Protein AF-A0A7Y3H672-F1 (afdb_monomer_lite)

Radius of gyration: 23.69 Å; chains: 1; bounding box: 51×46×65 Å

Sequence (375 aa):
MQKQNIEIPTSNIIEQVKEKVYAFHTADTSMNANAIVDLLWPEYTMLVDGNYVNYENIKSAAYTFMASLKTFHSEWKDLRIFPPGQNHAISSYTFIDSLVAKDGTITKSRGPNTFVWERRGEEWKVIYGDADHYSINEVEAFESRSISDEKKVILKQDGQDEFVYWEMKDEKTLWGFYLGNIKGLKNYRDSIKLKLGDELFKSSVEKESIQTLDKSLLDNEKNGDRINALLVHTGSIGNIRQINFLESQLLNYQANKVSMFSSPSEFHGFIAKNDTLEKVRVYFCSSGSEWPPKPTIIIRELEKEINNGWKLIGHLHNHYCKEESNFIGILAPSLADAQYFKMLKDKFNVTHALITNGFHTVEIENKYFAKFESH

Structure (mmCIF, N/CA/C/O backbone):
data_AF-A0A7Y3H672-F1
#
_entry.id   AF-A0A7Y3H672-F1
#
loop_
_atom_site.group_PDB
_atom_site.id
_atom_site.type_symbol
_atom_site.label_atom_id
_atom_site.label_alt_id
_atom_site.label_comp_id
_atom_site.label_asym_id
_atom_site.label_entity_id
_atom_site.label_seq_id
_atom_site.pdbx_PDB_ins_code
_atom_site.Cartn_x
_atom_site.Cartn_y
_atom_site.Cartn_z
_atom_site.occupancy
_atom_site.B_iso_or_equiv
_atom_site.auth_seq_id
_atom_site.auth_comp_id
_atom_site.auth_asym_id
_atom_site.auth_atom_id
_atom_site.pdbx_PDB_model_num
ATOM 1 N N . MET A 1 1 ? 24.282 -28.660 -36.125 1.00 55.84 1 MET A N 1
ATOM 2 C CA . MET A 1 1 ? 24.973 -27.417 -35.719 1.00 55.84 1 MET A CA 1
ATOM 3 C C . MET A 1 1 ? 24.214 -26.822 -34.544 1.00 55.84 1 MET A C 1
ATOM 5 O O . MET A 1 1 ? 23.075 -26.418 -34.730 1.00 55.84 1 MET A O 1
ATOM 9 N N . GLN A 1 2 ? 24.786 -26.841 -33.339 1.00 55.19 2 GLN A N 1
ATOM 10 C CA . GLN A 1 2 ? 24.238 -26.095 -32.202 1.00 55.19 2 GLN A CA 1
ATOM 11 C C . GLN A 1 2 ? 24.458 -24.603 -32.484 1.00 55.19 2 GLN A C 1
ATOM 13 O O . GLN A 1 2 ? 25.602 -24.182 -32.647 1.00 55.19 2 GLN A O 1
ATOM 18 N N . LYS A 1 3 ? 23.383 -23.814 -32.609 1.00 64.44 3 LYS A N 1
ATOM 19 C CA . LYS A 1 3 ? 23.504 -22.351 -32.610 1.00 64.44 3 LYS A CA 1
ATOM 20 C C . LYS A 1 3 ? 24.013 -21.958 -31.224 1.00 64.44 3 LYS A C 1
ATOM 22 O O . LYS A 1 3 ? 23.341 -22.237 -30.237 1.00 64.44 3 LYS A O 1
ATOM 27 N N . GLN A 1 4 ? 25.209 -21.378 -31.144 1.00 65.62 4 GLN A N 1
ATOM 28 C CA . GLN A 1 4 ? 25.665 -20.748 -29.909 1.00 65.62 4 GLN A CA 1
ATOM 29 C C . GLN A 1 4 ? 24.678 -19.627 -29.574 1.00 65.62 4 GLN A C 1
ATOM 31 O O . GLN A 1 4 ? 24.476 -18.720 -30.380 1.00 65.62 4 GLN A O 1
ATOM 36 N N . ASN A 1 5 ? 24.033 -19.722 -28.412 1.00 75.88 5 ASN A N 1
ATOM 37 C CA . ASN A 1 5 ? 23.231 -18.631 -27.877 1.00 75.88 5 ASN A CA 1
ATOM 38 C C . ASN A 1 5 ? 24.198 -17.520 -27.467 1.00 75.88 5 ASN A C 1
ATOM 40 O O . ASN A 1 5 ? 24.875 -17.633 -26.449 1.00 75.88 5 ASN A O 1
ATOM 44 N N . ILE A 1 6 ? 24.303 -16.483 -28.296 1.00 82.94 6 ILE A N 1
ATOM 45 C CA . ILE A 1 6 ? 25.044 -15.272 -27.952 1.00 82.94 6 ILE A CA 1
ATOM 46 C C . ILE A 1 6 ? 24.228 -14.556 -26.877 1.00 82.94 6 ILE A C 1
ATOM 48 O O . ILE A 1 6 ? 23.108 -14.113 -27.132 1.00 82.94 6 ILE A O 1
ATOM 52 N N . GLU A 1 7 ? 24.771 -14.498 -25.666 1.00 87.50 7 GLU A N 1
ATOM 53 C CA . GLU A 1 7 ? 24.170 -13.763 -24.561 1.00 87.50 7 GLU A CA 1
ATOM 54 C C . GLU A 1 7 ? 24.232 -12.261 -24.857 1.00 87.50 7 GLU A C 1
ATOM 56 O O . GLU A 1 7 ? 25.283 -11.730 -25.224 1.00 87.50 7 GLU A O 1
ATOM 61 N N . ILE A 1 8 ? 23.097 -11.573 -24.745 1.00 89.00 8 ILE A N 1
ATOM 62 C CA . ILE A 1 8 ? 23.022 -10.142 -25.021 1.00 89.00 8 ILE A CA 1
ATOM 63 C C . ILE A 1 8 ? 23.275 -9.401 -23.707 1.00 89.00 8 ILE A C 1
ATOM 65 O O . ILE A 1 8 ? 22.637 -9.713 -22.698 1.00 89.00 8 ILE A O 1
ATOM 69 N N . PRO A 1 9 ? 24.194 -8.419 -23.690 1.00 93.00 9 PRO A N 1
ATOM 70 C CA . PRO A 1 9 ? 24.441 -7.617 -22.502 1.00 93.00 9 PRO A CA 1
ATOM 71 C C . PRO A 1 9 ? 23.158 -6.970 -21.974 1.00 93.00 9 PRO A C 1
ATOM 73 O O . PRO A 1 9 ? 22.385 -6.398 -22.744 1.00 93.00 9 PRO A O 1
ATOM 76 N N . THR A 1 10 ? 22.960 -6.994 -20.654 1.00 92.88 10 THR A N 1
ATOM 77 C CA . THR A 1 10 ? 21.793 -6.400 -19.975 1.00 92.88 10 THR A CA 1
ATOM 78 C C . THR A 1 10 ? 21.558 -4.941 -20.377 1.00 92.88 10 THR A C 1
ATOM 80 O O . THR A 1 10 ? 20.418 -4.533 -20.583 1.00 92.88 10 THR A O 1
ATOM 83 N N . SER A 1 11 ? 22.629 -4.164 -20.568 1.00 93.25 11 SER A N 1
ATOM 84 C CA . SER A 1 11 ? 22.560 -2.778 -21.049 1.00 93.25 11 SER A CA 1
ATOM 85 C C . SER A 1 11 ? 21.916 -2.654 -22.432 1.00 93.25 11 SER A C 1
ATOM 87 O O . SER A 1 11 ? 21.145 -1.731 -22.666 1.00 93.25 11 SER A O 1
ATOM 89 N N . ASN A 1 12 ? 22.179 -3.601 -23.335 1.00 96.31 12 ASN A N 1
ATOM 90 C CA . ASN A 1 12 ? 21.604 -3.588 -24.680 1.00 96.31 12 ASN A CA 1
ATOM 91 C C . ASN A 1 12 ? 20.107 -3.907 -24.639 1.00 96.31 12 ASN A C 1
ATOM 93 O O . ASN A 1 12 ? 19.345 -3.328 -25.407 1.00 96.31 12 ASN A O 1
ATOM 97 N N . ILE A 1 13 ? 19.674 -4.794 -23.734 1.00 97.00 13 ILE A N 1
ATOM 98 C CA . ILE A 1 13 ? 18.246 -5.076 -23.525 1.00 97.00 13 ILE A CA 1
ATOM 99 C C . ILE A 1 13 ? 17.530 -3.821 -23.015 1.00 97.00 13 ILE A C 1
ATOM 101 O O . ILE A 1 13 ? 16.472 -3.475 -23.533 1.00 97.00 13 ILE A O 1
ATOM 105 N N . ILE A 1 14 ? 18.121 -3.121 -22.038 1.00 96.94 14 ILE A N 1
ATOM 106 C CA . ILE A 1 14 ? 17.556 -1.882 -21.484 1.00 96.94 14 ILE A CA 1
ATOM 107 C C . ILE A 1 14 ? 17.347 -0.839 -22.584 1.00 96.94 14 ILE A C 1
ATOM 109 O O . ILE A 1 14 ? 16.247 -0.303 -22.688 1.00 96.94 14 ILE A O 1
ATOM 113 N N . GLU A 1 15 ? 18.354 -0.582 -23.421 1.00 97.88 15 GLU A N 1
ATOM 114 C CA . GLU A 1 15 ? 18.230 0.410 -24.497 1.00 97.88 15 GLU A CA 1
ATOM 115 C C . GLU A 1 15 ? 17.204 -0.011 -25.562 1.00 97.88 15 GLU A C 1
ATOM 117 O O . GLU A 1 15 ? 16.344 0.791 -25.919 1.00 97.88 15 GLU A O 1
ATOM 122 N N . GLN A 1 16 ? 17.190 -1.281 -25.991 1.00 97.62 16 GLN A N 1
ATOM 123 C CA . GLN A 1 16 ? 16.185 -1.778 -26.946 1.00 97.62 16 GLN A CA 1
ATOM 124 C C . GLN A 1 16 ? 14.752 -1.626 -26.418 1.00 97.62 16 GLN A C 1
ATOM 126 O O . GLN A 1 16 ? 13.852 -1.212 -27.147 1.00 97.62 16 GLN A O 1
ATOM 131 N N . VAL A 1 17 ? 14.520 -1.954 -25.146 1.00 98.06 17 VAL A N 1
ATOM 132 C CA . VAL A 1 17 ? 13.193 -1.839 -24.525 1.00 98.06 17 VAL A CA 1
ATOM 133 C C . VAL A 1 17 ? 12.821 -0.374 -24.326 1.00 98.06 17 VAL A C 1
ATOM 135 O O . VAL A 1 17 ? 11.680 0.003 -24.575 1.00 98.06 17 VAL A O 1
ATOM 138 N N . LYS A 1 18 ? 13.778 0.480 -23.953 1.00 98.19 18 LYS A N 1
ATOM 139 C CA . LYS A 1 18 ? 13.577 1.926 -23.814 1.00 98.19 18 LYS A CA 1
ATOM 140 C C . LYS A 1 18 ? 13.119 2.567 -25.120 1.00 98.19 18 LYS A C 1
ATOM 142 O O . LYS A 1 18 ? 12.191 3.372 -25.105 1.00 98.19 18 LYS A O 1
ATOM 147 N N . GLU A 1 19 ? 13.705 2.174 -26.249 1.00 98.25 19 GLU A N 1
ATOM 148 C CA . GLU A 1 19 ? 13.242 2.601 -27.573 1.00 98.25 19 GLU A CA 1
ATOM 149 C C . GLU A 1 19 ? 11.778 2.209 -27.820 1.00 98.25 19 GLU A C 1
ATOM 151 O O . GLU A 1 19 ? 11.000 3.026 -28.312 1.00 98.25 19 GLU A O 1
ATOM 156 N N . LYS A 1 20 ? 11.367 0.991 -27.437 1.00 98.50 20 LYS A N 1
ATOM 157 C CA . LYS A 1 20 ? 9.968 0.552 -27.580 1.00 98.50 20 LYS A CA 1
ATOM 158 C C . LYS A 1 20 ? 9.009 1.275 -26.642 1.00 98.50 20 LYS A C 1
ATOM 160 O O . LYS A 1 20 ? 7.911 1.616 -27.070 1.00 98.50 20 LYS A O 1
ATOM 165 N N . VAL A 1 21 ? 9.424 1.562 -25.410 1.00 98.25 21 VAL A N 1
ATOM 166 C CA . VAL A 1 21 ? 8.660 2.388 -24.461 1.00 98.25 21 VAL A CA 1
ATOM 167 C C . VAL A 1 21 ? 8.393 3.770 -25.070 1.00 98.25 21 VAL A C 1
ATOM 169 O O . VAL A 1 21 ? 7.248 4.213 -25.099 1.00 98.25 21 VAL A O 1
ATOM 172 N N . TYR A 1 22 ? 9.406 4.430 -25.641 1.00 98.25 22 TYR A N 1
ATOM 173 C CA . TYR A 1 22 ? 9.209 5.728 -26.301 1.00 98.25 22 TYR A CA 1
ATOM 174 C C . TYR A 1 22 ? 8.413 5.640 -27.605 1.00 98.25 22 TYR A C 1
ATOM 176 O O . TYR A 1 22 ? 7.656 6.561 -27.915 1.00 98.25 22 TYR A O 1
ATOM 184 N N . ALA A 1 23 ? 8.539 4.546 -28.360 1.00 98.31 23 ALA A N 1
ATOM 185 C CA . ALA A 1 23 ? 7.689 4.302 -29.522 1.00 98.31 23 ALA A CA 1
ATOM 186 C C . ALA A 1 23 ? 6.213 4.180 -29.110 1.00 98.31 23 ALA A C 1
ATOM 188 O O . ALA A 1 23 ? 5.355 4.770 -29.765 1.00 98.31 23 ALA A O 1
ATOM 189 N N . PHE A 1 24 ? 5.931 3.493 -27.998 1.00 98.12 24 PHE A N 1
ATOM 190 C CA . PHE A 1 24 ? 4.590 3.413 -27.422 1.00 98.12 24 PHE A CA 1
ATOM 191 C C . PHE A 1 24 ? 4.088 4.798 -27.010 1.00 98.12 24 PHE A C 1
ATOM 193 O O . PHE A 1 24 ? 3.026 5.207 -27.461 1.00 98.12 24 PHE A O 1
ATOM 200 N N . HIS A 1 25 ? 4.871 5.560 -26.236 1.00 97.62 25 HIS A N 1
ATOM 201 C CA . HIS A 1 25 ? 4.518 6.930 -25.824 1.00 97.62 25 HIS A CA 1
ATOM 202 C C . HIS A 1 25 ? 4.225 7.849 -27.015 1.00 97.62 25 HIS A C 1
ATOM 204 O O . HIS A 1 25 ? 3.264 8.618 -27.010 1.00 97.62 25 HIS A O 1
ATOM 210 N N . THR A 1 26 ? 5.036 7.745 -28.069 1.00 97.94 26 THR A N 1
ATOM 211 C CA . THR A 1 26 ? 4.851 8.511 -29.307 1.00 97.94 26 THR A CA 1
ATOM 212 C C . THR A 1 26 ? 3.565 8.097 -30.018 1.00 97.94 26 THR A C 1
ATOM 214 O O . THR A 1 26 ? 2.811 8.956 -30.472 1.00 97.94 26 THR A O 1
ATOM 217 N N . ALA A 1 27 ? 3.289 6.794 -30.121 1.00 97.81 27 ALA A N 1
ATOM 218 C CA . ALA A 1 27 ? 2.049 6.288 -30.705 1.00 97.81 27 ALA A CA 1
ATOM 219 C C . ALA A 1 27 ? 0.822 6.775 -29.921 1.00 97.81 27 ALA A C 1
ATOM 221 O O . ALA A 1 27 ? -0.157 7.214 -30.519 1.00 97.81 27 ALA A O 1
ATOM 222 N N . ASP A 1 28 ? 0.920 6.773 -28.596 1.00 95.50 28 ASP A N 1
ATOM 223 C CA . ASP A 1 28 ? -0.127 7.191 -27.673 1.00 95.50 28 ASP A CA 1
ATOM 224 C C . ASP A 1 28 ? -0.445 8.687 -27.795 1.00 95.50 28 ASP A C 1
ATOM 226 O O . ASP A 1 28 ? -1.555 9.076 -28.162 1.00 95.50 28 ASP A O 1
ATOM 230 N N . THR A 1 29 ? 0.567 9.542 -27.647 1.00 95.81 29 THR A N 1
ATOM 231 C CA . THR A 1 29 ? 0.418 11.007 -27.744 1.00 95.81 29 THR A CA 1
ATOM 232 C C . THR A 1 29 ? 0.103 11.510 -29.157 1.00 95.81 29 THR A C 1
ATOM 234 O O . THR A 1 29 ? -0.482 12.581 -29.318 1.00 95.81 29 THR A O 1
ATOM 237 N N . SER A 1 30 ? 0.424 10.735 -30.200 1.00 97.25 30 SER A N 1
ATOM 238 C CA . SER A 1 30 ? -0.014 11.011 -31.579 1.00 97.25 30 SER A CA 1
ATOM 239 C C . SER A 1 30 ? -1.389 10.423 -31.923 1.00 97.25 30 SER A C 1
ATOM 241 O O . SER A 1 30 ? -1.845 10.573 -33.058 1.00 97.25 30 SER A O 1
ATOM 243 N N . MET A 1 31 ? -2.063 9.784 -30.958 1.00 97.25 31 MET A N 1
ATOM 244 C CA . MET A 1 31 ? -3.361 9.118 -31.118 1.00 97.25 31 MET A CA 1
ATOM 245 C C . MET A 1 31 ? -3.361 8.060 -32.241 1.00 97.25 31 MET A C 1
ATOM 247 O O . MET A 1 31 ? -4.354 7.864 -32.948 1.00 97.25 31 MET A O 1
ATOM 251 N N . ASN A 1 32 ? -2.235 7.366 -32.428 1.00 98.12 32 ASN A N 1
ATOM 252 C CA . ASN A 1 32 ? -2.040 6.353 -33.461 1.00 98.12 32 ASN A CA 1
ATOM 253 C C . ASN A 1 32 ? -2.338 4.944 -32.924 1.00 98.12 32 ASN A C 1
ATOM 255 O O . ASN A 1 32 ? -1.442 4.201 -32.519 1.00 98.12 32 ASN A O 1
ATOM 259 N N . ALA A 1 33 ? -3.616 4.558 -32.975 1.00 98.00 33 ALA A N 1
ATOM 260 C CA . ALA A 1 33 ? -4.080 3.252 -32.500 1.00 98.00 33 ALA A CA 1
ATOM 261 C C . ALA A 1 33 ? -3.393 2.059 -33.196 1.00 98.00 33 ALA A C 1
ATOM 263 O O . ALA A 1 33 ? -3.121 1.059 -32.537 1.00 98.00 33 ALA A O 1
ATOM 264 N N . ASN A 1 34 ? -3.066 2.161 -34.494 1.00 98.44 34 ASN A N 1
ATOM 265 C CA . ASN A 1 34 ? -2.345 1.096 -35.205 1.00 98.44 34 ASN A CA 1
ATOM 266 C C . ASN A 1 34 ? -0.968 0.860 -34.572 1.00 98.44 34 ASN A C 1
ATOM 268 O O . ASN A 1 34 ? -0.635 -0.267 -34.227 1.00 98.44 34 ASN A O 1
ATOM 272 N N . ALA A 1 35 ? -0.202 1.935 -34.358 1.00 98.31 35 ALA A N 1
ATOM 273 C CA . ALA A 1 35 ? 1.143 1.841 -33.800 1.00 98.31 35 ALA A CA 1
ATOM 274 C C . ALA A 1 35 ? 1.150 1.326 -32.350 1.00 98.31 35 ALA A C 1
ATOM 276 O O . ALA A 1 35 ? 2.075 0.612 -31.973 1.00 98.31 35 ALA A O 1
ATOM 277 N N . ILE A 1 36 ? 0.112 1.626 -31.556 1.00 98.19 36 ILE A N 1
ATOM 278 C CA . ILE A 1 36 ? -0.075 0.995 -30.240 1.00 98.19 36 ILE A CA 1
ATOM 279 C C . ILE A 1 36 ? -0.268 -0.511 -30.407 1.00 98.19 36 ILE A C 1
ATOM 281 O O . ILE A 1 36 ? 0.465 -1.293 -29.811 1.00 98.19 36 ILE A O 1
ATOM 285 N N . VAL A 1 37 ? -1.233 -0.926 -31.231 1.00 98.25 37 VAL A N 1
ATOM 286 C CA . VAL A 1 37 ? -1.582 -2.343 -31.417 1.00 98.25 37 VAL A CA 1
ATOM 287 C C . VAL A 1 37 ? -0.409 -3.148 -31.988 1.00 98.25 37 VAL A C 1
ATOM 289 O O . VAL A 1 37 ? -0.218 -4.298 -31.595 1.00 98.25 37 VAL A O 1
ATOM 292 N N . ASP A 1 38 ? 0.412 -2.548 -32.851 1.00 98.44 38 ASP A N 1
ATOM 293 C CA . ASP A 1 38 ? 1.605 -3.177 -33.431 1.00 98.44 38 ASP A CA 1
ATOM 294 C C . ASP A 1 38 ? 2.686 -3.501 -32.386 1.00 98.44 38 ASP A C 1
ATOM 296 O O . ASP A 1 38 ? 3.477 -4.431 -32.587 1.00 98.44 38 ASP A O 1
ATOM 300 N N . LEU A 1 39 ? 2.698 -2.772 -31.265 1.00 98.56 39 LEU A N 1
ATOM 301 C CA . LEU A 1 39 ? 3.594 -2.982 -30.124 1.00 98.56 39 LEU A CA 1
ATOM 302 C C . LEU A 1 39 ? 3.068 -4.017 -29.120 1.00 98.56 39 LEU A C 1
ATOM 304 O O . LEU A 1 39 ? 3.739 -4.270 -28.120 1.00 98.56 39 LEU A O 1
ATOM 308 N N . LEU A 1 40 ? 1.911 -4.633 -29.372 1.00 98.56 40 LEU A N 1
ATOM 309 C CA . LEU A 1 40 ? 1.306 -5.648 -28.510 1.00 98.56 40 LEU A CA 1
ATOM 310 C C . LEU A 1 40 ? 1.396 -7.033 -29.160 1.00 98.56 40 LEU A C 1
ATOM 312 O O . LEU A 1 40 ? 1.187 -7.195 -30.366 1.00 98.56 40 LEU A O 1
ATOM 316 N N . TRP A 1 41 ? 1.676 -8.058 -28.359 1.00 98.62 41 TRP A N 1
ATOM 317 C CA . TRP A 1 41 ? 1.487 -9.441 -28.794 1.00 98.62 41 TRP A CA 1
ATOM 318 C C . TRP A 1 41 ? -0.012 -9.799 -28.838 1.00 98.62 41 TRP A C 1
ATOM 320 O O . TRP A 1 41 ? -0.775 -9.275 -28.029 1.00 98.62 41 TRP A O 1
ATOM 330 N N . PRO A 1 42 ? -0.467 -10.714 -29.718 1.00 98.38 42 PRO A N 1
ATOM 331 C CA . PRO A 1 42 ? -1.864 -11.169 -29.733 1.00 98.38 42 PRO A CA 1
ATOM 332 C C . PRO A 1 42 ? -2.330 -11.821 -28.422 1.00 98.38 42 PRO A C 1
ATOM 334 O O . PRO A 1 42 ? -3.526 -11.875 -28.151 1.00 98.38 42 PRO A O 1
ATOM 337 N N . GLU A 1 43 ? -1.399 -12.316 -27.601 1.00 98.31 43 GLU A N 1
ATOM 338 C CA . GLU A 1 43 ? -1.688 -12.861 -26.271 1.00 98.31 43 GLU A CA 1
ATOM 339 C C . GLU A 1 43 ? -1.685 -11.793 -25.162 1.00 98.31 43 GLU A C 1
ATOM 341 O O . GLU A 1 43 ? -1.811 -12.131 -23.985 1.00 98.31 43 GLU A O 1
ATOM 346 N N . TYR A 1 44 ? -1.534 -10.511 -25.515 1.00 98.44 44 TYR A N 1
ATOM 347 C CA . TYR A 1 44 ? -1.479 -9.414 -24.558 1.00 98.44 44 TYR A CA 1
ATOM 348 C C . TYR A 1 44 ? -2.720 -9.368 -23.660 1.00 98.44 44 TYR A C 1
ATOM 350 O O . TYR A 1 44 ? -3.864 -9.506 -24.106 1.00 98.44 44 TYR A O 1
ATOM 358 N N . THR A 1 45 ? -2.475 -9.124 -22.377 1.00 97.25 45 THR A N 1
ATOM 359 C CA . THR A 1 45 ? -3.509 -8.857 -21.377 1.00 97.25 45 THR A CA 1
ATOM 360 C C . THR A 1 45 ? -3.120 -7.647 -20.545 1.00 97.25 45 THR A C 1
ATOM 362 O O . THR A 1 45 ? -1.940 -7.332 -20.404 1.00 97.25 45 THR A O 1
ATOM 365 N N . MET A 1 46 ? -4.114 -6.957 -20.000 1.00 97.69 46 MET A N 1
ATOM 366 C CA . MET A 1 46 ? -3.893 -5.800 -19.147 1.00 97.69 46 MET A CA 1
ATOM 367 C C . MET A 1 46 ? -4.780 -5.864 -17.913 1.00 97.69 46 MET A C 1
ATOM 369 O O . MET A 1 46 ? -5.960 -6.194 -18.025 1.00 97.69 46 MET A O 1
ATOM 373 N N . LEU A 1 47 ? -4.218 -5.521 -16.760 1.00 93.88 47 LEU A N 1
ATOM 374 C CA . LEU A 1 47 ? -4.973 -5.128 -15.582 1.00 93.88 47 LEU A CA 1
ATOM 375 C C . LEU A 1 47 ? -5.129 -3.604 -15.622 1.00 93.88 47 LEU A C 1
ATOM 377 O O . LEU A 1 47 ? -4.139 -2.882 -15.597 1.00 93.88 47 LEU A O 1
ATOM 381 N N . VAL A 1 48 ? -6.356 -3.112 -15.764 1.00 92.62 48 VAL A N 1
ATOM 382 C CA . VAL A 1 48 ? -6.640 -1.673 -15.756 1.00 92.62 48 VAL A CA 1
ATOM 383 C C . VAL A 1 48 ? -7.671 -1.353 -14.689 1.00 92.62 48 VAL A C 1
ATOM 385 O O . VAL A 1 48 ? -8.782 -1.890 -14.706 1.00 92.62 48 VAL A O 1
ATOM 388 N N . ASP A 1 49 ? -7.286 -0.522 -13.724 1.00 87.50 49 ASP A N 1
ATOM 389 C CA . ASP A 1 49 ? -8.115 -0.148 -12.573 1.00 87.50 49 ASP A CA 1
ATOM 390 C C . ASP A 1 49 ? -8.708 -1.380 -11.852 1.00 87.50 49 ASP A C 1
ATOM 392 O O . ASP A 1 49 ? -9.886 -1.417 -11.476 1.00 87.50 49 ASP A O 1
ATOM 396 N N . GLY A 1 50 ? -7.905 -2.445 -11.738 1.00 82.06 50 GLY A N 1
ATOM 397 C CA . GLY A 1 50 ? -8.300 -3.734 -11.158 1.00 82.06 50 GLY A CA 1
ATOM 398 C C . GLY A 1 50 ? -9.129 -4.661 -12.063 1.00 82.06 50 GLY A C 1
ATOM 399 O O . GLY A 1 50 ? -9.566 -5.716 -11.601 1.00 82.06 50 GLY A O 1
ATOM 400 N N . ASN A 1 51 ? -9.347 -4.320 -13.337 1.00 86.81 51 ASN A N 1
ATOM 401 C CA . ASN A 1 51 ? -10.119 -5.130 -14.286 1.00 86.81 51 ASN A CA 1
ATOM 402 C C . ASN A 1 51 ? -9.223 -5.751 -15.361 1.00 86.81 51 ASN A C 1
ATOM 404 O O . ASN A 1 51 ? -8.454 -5.054 -16.018 1.00 86.81 51 ASN A O 1
ATOM 408 N N . TYR A 1 52 ? -9.360 -7.059 -15.584 1.00 93.38 52 TYR A N 1
ATOM 409 C CA . TYR A 1 52 ? -8.638 -7.747 -16.653 1.00 93.38 52 TYR A CA 1
ATOM 410 C C . TYR A 1 52 ? -9.274 -7.493 -18.020 1.00 93.38 52 TYR A C 1
ATOM 412 O O . TYR A 1 52 ? -10.474 -7.697 -18.215 1.00 93.38 52 TYR A O 1
ATOM 420 N N . VAL A 1 53 ? -8.441 -7.127 -18.990 1.00 94.12 53 VAL A N 1
ATOM 421 C CA . VAL A 1 53 ? -8.825 -6.881 -20.379 1.00 94.12 53 VAL A CA 1
ATOM 422 C C . VAL A 1 53 ? -7.870 -7.643 -21.302 1.00 94.12 53 VAL A C 1
ATOM 424 O O . VAL A 1 53 ? -6.665 -7.686 -21.071 1.00 94.12 53 VAL A O 1
ATOM 427 N N . ASN A 1 54 ? -8.406 -8.291 -22.336 1.00 97.31 54 ASN A N 1
ATOM 428 C CA . ASN A 1 54 ? -7.621 -9.061 -23.306 1.00 97.31 54 ASN A CA 1
ATOM 429 C C . ASN A 1 54 ? -7.256 -8.229 -24.550 1.00 97.31 54 ASN A C 1
ATOM 431 O O . ASN A 1 54 ? -7.795 -7.143 -24.766 1.00 97.31 54 ASN A O 1
ATOM 435 N N . TYR A 1 55 ? -6.372 -8.772 -25.390 1.00 98.06 55 TYR A N 1
ATOM 436 C CA . TYR A 1 55 ? -5.886 -8.133 -26.614 1.00 98.06 55 TYR A CA 1
ATOM 437 C C . TYR A 1 55 ? -6.996 -7.613 -27.538 1.00 98.06 55 TYR A C 1
ATOM 439 O O . TYR A 1 55 ? -6.935 -6.460 -27.952 1.00 98.06 55 TYR A O 1
ATOM 447 N N . GLU A 1 56 ? -8.023 -8.410 -27.850 1.00 97.81 56 GLU A N 1
ATOM 448 C CA . GLU A 1 56 ? -9.081 -7.988 -28.786 1.00 97.81 56 GLU A CA 1
ATOM 449 C C . GLU A 1 56 ? -9.896 -6.809 -28.239 1.00 97.81 56 GLU A C 1
ATOM 451 O O . GLU A 1 56 ? -10.185 -5.853 -28.966 1.00 97.81 56 GLU A O 1
ATOM 456 N N . ASN A 1 57 ? -10.198 -6.829 -26.938 1.00 96.56 57 ASN A N 1
ATOM 457 C CA . ASN A 1 57 ? -10.863 -5.716 -26.272 1.00 96.56 57 ASN A CA 1
ATOM 458 C C . ASN A 1 57 ? -9.982 -4.461 -26.286 1.00 96.56 57 ASN A C 1
ATOM 460 O O . ASN A 1 57 ? -10.480 -3.385 -26.606 1.00 96.56 57 ASN A O 1
ATOM 464 N N . ILE A 1 58 ? -8.682 -4.589 -25.999 1.00 96.56 58 ILE A N 1
ATOM 465 C CA . ILE A 1 58 ? -7.742 -3.456 -25.992 1.00 96.56 58 ILE A CA 1
ATOM 466 C C . ILE A 1 58 ? -7.561 -2.890 -27.393 1.00 96.56 58 ILE A C 1
ATOM 468 O O . ILE A 1 58 ? -7.619 -1.680 -27.575 1.00 96.56 58 ILE A O 1
ATOM 472 N N . LYS A 1 59 ? -7.413 -3.750 -28.400 1.00 97.62 59 LYS A N 1
ATOM 473 C CA . LYS A 1 59 ? -7.328 -3.359 -29.804 1.00 97.62 59 LYS A CA 1
ATOM 474 C C . LYS A 1 59 ? -8.556 -2.551 -30.210 1.00 97.62 59 LYS A C 1
ATOM 476 O O . LYS A 1 59 ? -8.411 -1.423 -30.671 1.00 97.62 59 LYS A O 1
ATOM 481 N N . SER A 1 60 ? -9.760 -3.084 -29.996 1.00 97.25 60 SER A N 1
ATOM 482 C CA . SER A 1 60 ? -11.010 -2.381 -30.320 1.00 97.25 60 SER A CA 1
ATOM 483 C C . SER A 1 60 ? -11.170 -1.075 -29.530 1.00 97.25 60 SER A C 1
ATOM 485 O O . SER A 1 60 ? -11.588 -0.051 -30.086 1.00 97.25 60 SER A O 1
ATOM 487 N N . ALA A 1 61 ? -10.829 -1.095 -28.238 1.00 95.12 61 ALA A N 1
ATOM 488 C CA . ALA A 1 61 ? -10.888 0.072 -27.369 1.00 95.12 61 ALA A CA 1
ATOM 489 C C . ALA A 1 61 ? -9.907 1.157 -27.820 1.00 95.12 61 ALA A C 1
ATOM 491 O O . ALA A 1 61 ? -10.316 2.306 -27.897 1.00 95.12 61 ALA A O 1
ATOM 492 N N . ALA A 1 62 ? -8.676 0.814 -28.208 1.00 96.69 62 ALA A N 1
ATOM 493 C CA . ALA A 1 62 ? -7.677 1.768 -28.683 1.00 96.69 62 ALA A CA 1
ATOM 494 C C . ALA A 1 62 ? -8.171 2.540 -29.915 1.00 96.69 62 ALA A C 1
ATOM 496 O O . ALA A 1 62 ? -8.096 3.767 -29.935 1.00 96.69 62 ALA A O 1
ATOM 497 N N . TYR A 1 63 ? -8.755 1.863 -30.913 1.00 97.81 63 TYR A N 1
ATOM 498 C CA . TYR A 1 63 ? -9.333 2.558 -32.074 1.00 97.81 63 TYR A CA 1
ATOM 499 C C . TYR A 1 63 ? -10.482 3.481 -31.679 1.00 97.81 63 TYR A C 1
ATOM 501 O O . TYR A 1 63 ? -10.531 4.630 -32.116 1.00 97.81 63 TYR A O 1
ATOM 509 N N . THR A 1 64 ? -11.404 2.985 -30.853 1.00 96.88 64 THR A N 1
ATOM 510 C CA . THR A 1 64 ? -12.590 3.748 -30.440 1.00 96.88 64 THR A CA 1
ATOM 511 C C . THR A 1 64 ? -12.195 4.963 -29.603 1.00 96.88 64 THR A C 1
ATOM 513 O O . THR A 1 64 ? -12.650 6.076 -29.864 1.00 96.88 64 THR A O 1
ATOM 516 N N . PHE A 1 65 ? -11.307 4.756 -28.632 1.00 96.06 65 PHE A N 1
ATOM 517 C CA . PHE A 1 65 ? -10.783 5.774 -27.736 1.00 96.06 65 PHE A CA 1
ATOM 518 C C . PHE A 1 65 ? -10.038 6.849 -28.519 1.00 96.06 65 PHE A C 1
ATOM 520 O O . PHE A 1 65 ? -10.472 7.997 -28.498 1.00 96.06 65 PHE A O 1
ATOM 527 N N . MET A 1 66 ? -9.018 6.492 -29.306 1.00 97.19 66 MET A N 1
ATOM 528 C CA . MET A 1 66 ? -8.245 7.475 -30.073 1.00 97.19 66 MET A CA 1
ATOM 529 C C . MET A 1 66 ? -9.113 8.243 -31.077 1.00 97.19 66 MET A C 1
ATOM 531 O O . MET A 1 66 ? -8.956 9.452 -31.240 1.00 97.19 66 MET A O 1
ATOM 535 N N . ALA A 1 67 ? -10.100 7.588 -31.696 1.00 96.81 67 ALA A N 1
ATOM 536 C CA . ALA A 1 67 ? -11.049 8.260 -32.581 1.00 96.81 67 ALA A CA 1
ATOM 537 C C . ALA A 1 67 ? -11.991 9.235 -31.848 1.00 96.81 67 ALA A C 1
ATOM 539 O O . ALA A 1 67 ? -12.526 10.148 -32.484 1.00 96.81 67 ALA A O 1
ATOM 540 N N . SER A 1 68 ? -12.216 9.061 -30.544 1.00 97.31 68 SER A N 1
ATOM 541 C CA . SER A 1 68 ? -13.057 9.940 -29.720 1.00 97.31 68 SER A CA 1
ATOM 542 C C . SER A 1 68 ? -12.337 11.210 -29.255 1.00 97.31 68 SER A C 1
ATOM 544 O O . SER A 1 68 ? -12.991 12.206 -28.930 1.00 97.31 68 SER A O 1
ATOM 546 N N . LEU A 1 69 ? -11.002 11.205 -29.263 1.00 97.31 69 LEU A N 1
ATOM 547 C CA . LEU A 1 69 ? -10.192 12.301 -28.752 1.00 97.31 69 LEU A CA 1
ATOM 548 C C . LEU A 1 69 ? -10.022 13.418 -29.785 1.00 97.31 69 LEU A C 1
ATOM 550 O O . LEU A 1 69 ? -9.971 13.210 -31.000 1.00 97.31 69 LEU A O 1
ATOM 554 N N . LYS A 1 70 ? -9.959 14.645 -29.274 1.00 97.44 70 LYS A N 1
ATOM 555 C CA . LYS A 1 70 ? -9.544 15.844 -30.003 1.00 97.44 70 LYS A CA 1
ATOM 556 C C . LYS A 1 70 ? -8.054 16.101 -29.798 1.00 97.44 70 LYS A C 1
ATOM 558 O O . LYS A 1 70 ? -7.359 16.429 -30.753 1.00 97.44 70 LYS A O 1
ATOM 563 N N . THR A 1 71 ? -7.585 15.969 -28.560 1.00 96.12 71 THR A N 1
ATOM 564 C CA . THR A 1 71 ? -6.169 16.070 -28.193 1.00 96.12 71 THR A CA 1
ATOM 565 C C . THR A 1 71 ? -5.872 15.129 -27.040 1.00 96.12 71 THR A C 1
ATOM 567 O O . THR A 1 71 ? -6.691 15.005 -26.126 1.00 96.12 71 THR A O 1
ATOM 570 N N . PHE A 1 72 ? -4.676 14.556 -27.046 1.00 96.38 72 PHE A N 1
ATOM 571 C CA . PHE A 1 72 ? -4.160 13.755 -25.951 1.00 96.38 72 PHE A CA 1
ATOM 572 C C . PHE A 1 72 ? -2.731 14.186 -25.633 1.00 96.38 72 PHE A C 1
ATOM 574 O O . PHE A 1 72 ? -1.878 14.226 -26.515 1.00 96.38 72 PHE A O 1
ATOM 581 N N . HIS A 1 73 ? -2.490 14.551 -24.379 1.00 96.00 73 HIS A N 1
ATOM 582 C CA . HIS A 1 73 ? -1.163 14.828 -23.850 1.00 96.00 73 HIS A CA 1
ATOM 583 C C . HIS A 1 73 ? -0.882 13.869 -22.700 1.00 96.00 73 HIS A C 1
ATOM 585 O O . HIS A 1 73 ? -1.726 13.725 -21.818 1.00 96.00 73 HIS A O 1
ATOM 591 N N . SER A 1 74 ? 0.299 13.257 -22.700 1.00 96.38 74 SER A N 1
ATOM 592 C CA . SER A 1 74 ? 0.754 12.367 -21.634 1.00 96.38 74 SER A CA 1
ATOM 593 C C . SER A 1 74 ? 2.210 12.669 -21.293 1.00 96.38 74 SER A C 1
ATOM 595 O O . SER A 1 74 ? 3.062 12.754 -22.183 1.00 96.38 74 SER A O 1
ATOM 597 N N . GLU A 1 75 ? 2.507 12.831 -20.007 1.00 96.38 75 GLU A N 1
ATOM 598 C CA . GLU A 1 75 ? 3.866 12.963 -19.478 1.00 96.38 75 GLU A CA 1
ATOM 599 C C . GLU A 1 75 ? 4.236 11.732 -18.665 1.00 96.38 75 GLU A C 1
ATOM 601 O O . GLU A 1 75 ? 3.537 11.388 -17.713 1.00 96.38 75 GLU A O 1
ATOM 606 N N . TRP A 1 76 ? 5.358 11.092 -18.993 1.00 96.88 76 TRP A N 1
ATOM 607 C CA . TRP A 1 76 ? 5.858 9.932 -18.255 1.00 96.88 76 TRP A CA 1
ATOM 608 C C . TRP A 1 76 ? 7.082 10.312 -17.427 1.00 96.88 76 TRP A C 1
ATOM 610 O O . TRP A 1 76 ? 8.035 10.913 -17.929 1.00 96.88 76 TRP A O 1
ATOM 620 N N . LYS A 1 77 ? 7.061 9.956 -16.144 1.00 92.19 77 LYS A N 1
ATOM 621 C CA . LYS A 1 77 ? 8.120 10.236 -15.169 1.00 92.19 77 LYS A CA 1
ATOM 622 C C . LYS A 1 77 ? 8.635 8.944 -14.551 1.00 92.19 77 LYS A C 1
ATOM 624 O O . LYS A 1 77 ? 7.950 7.923 -14.548 1.00 92.19 77 LYS A O 1
ATOM 629 N N . ASP A 1 78 ? 9.856 9.015 -14.029 1.00 93.69 78 ASP A N 1
ATOM 630 C CA . ASP A 1 78 ? 10.489 7.940 -13.260 1.00 93.69 78 ASP A CA 1
ATOM 631 C C . ASP A 1 78 ? 10.582 6.594 -13.999 1.00 93.69 78 ASP A C 1
ATOM 633 O O . ASP A 1 78 ? 10.472 5.538 -13.380 1.00 93.69 78 ASP A O 1
ATOM 637 N N . LEU A 1 79 ? 10.811 6.624 -15.320 1.00 96.94 79 LEU A N 1
ATOM 638 C CA . LEU A 1 79 ? 10.962 5.412 -16.126 1.00 96.94 79 LEU A CA 1
ATOM 639 C C . LEU A 1 79 ? 12.109 4.535 -15.605 1.00 96.94 79 LEU A C 1
ATOM 641 O O . LEU A 1 79 ? 13.272 4.946 -15.580 1.00 96.94 79 LEU A O 1
ATOM 645 N N . ARG A 1 80 ? 11.779 3.293 -15.254 1.00 95.88 80 ARG A N 1
ATOM 646 C CA . ARG A 1 80 ? 12.717 2.231 -14.877 1.00 95.88 80 ARG A CA 1
ATOM 647 C C . ARG A 1 80 ? 12.526 1.031 -15.785 1.00 95.88 80 ARG A C 1
ATOM 649 O O . ARG A 1 80 ? 11.393 0.686 -16.104 1.00 95.88 80 ARG A O 1
ATOM 656 N N . ILE A 1 81 ? 13.624 0.382 -16.167 1.00 97.06 81 ILE A N 1
ATOM 657 C CA . ILE A 1 81 ? 13.613 -0.844 -16.971 1.00 97.06 81 ILE A CA 1
ATOM 658 C C . ILE A 1 81 ? 14.463 -1.900 -16.268 1.00 97.06 81 ILE A C 1
ATOM 660 O O . ILE A 1 81 ? 15.622 -1.650 -15.938 1.00 97.06 81 ILE A O 1
ATOM 664 N N . PHE A 1 82 ? 13.880 -3.074 -16.045 1.00 95.50 82 PHE A N 1
ATOM 665 C CA . PHE A 1 82 ? 14.499 -4.207 -15.367 1.00 95.50 82 PHE A CA 1
ATOM 666 C C . PHE A 1 82 ? 14.429 -5.460 -16.254 1.00 95.50 82 PHE A C 1
ATOM 668 O O . PHE A 1 82 ? 13.326 -5.933 -16.522 1.00 95.50 82 PHE A O 1
ATOM 675 N N . PRO A 1 83 ? 15.561 -6.014 -16.723 1.00 96.44 83 PRO A N 1
ATOM 676 C CA . PRO A 1 83 ? 15.574 -7.244 -17.517 1.00 96.44 83 PRO A CA 1
ATOM 677 C C . PRO A 1 83 ? 15.736 -8.480 -16.613 1.00 96.44 83 PRO A C 1
ATOM 679 O O . PRO A 1 83 ? 16.860 -8.772 -16.204 1.00 96.44 83 PRO A O 1
ATOM 682 N N . PRO A 1 84 ? 14.670 -9.247 -16.299 1.00 93.31 84 PRO A N 1
ATOM 683 C CA . PRO A 1 84 ? 14.806 -10.497 -15.546 1.00 93.31 84 PRO A CA 1
ATOM 684 C C . PRO A 1 84 ? 15.499 -11.611 -16.349 1.00 93.31 84 PRO A C 1
ATOM 686 O O . PRO A 1 84 ? 15.865 -12.638 -15.783 1.00 93.31 84 PRO A O 1
ATOM 689 N N . GLY A 1 85 ? 15.671 -11.446 -17.665 1.00 93.94 85 GLY A N 1
ATOM 690 C CA . GLY A 1 85 ? 16.374 -12.403 -18.510 1.00 93.94 85 GLY A CA 1
ATOM 691 C C . GLY A 1 85 ? 16.585 -11.895 -19.934 1.00 93.94 85 GLY A C 1
ATOM 692 O O . GLY A 1 85 ? 16.289 -10.752 -20.260 1.00 93.94 85 GLY A O 1
ATOM 693 N N . GLN A 1 86 ? 17.074 -12.774 -20.809 1.00 95.94 86 GLN A N 1
ATOM 694 C CA . GLN A 1 86 ? 17.451 -12.411 -22.181 1.00 95.94 86 GLN A CA 1
ATOM 695 C C . GLN A 1 86 ? 16.260 -12.049 -23.081 1.00 95.94 86 GLN A C 1
ATOM 697 O O . GLN A 1 86 ? 16.423 -11.292 -24.032 1.00 95.94 86 GLN A O 1
ATOM 702 N N . ASN A 1 87 ? 15.071 -12.584 -22.792 1.00 97.69 87 ASN A N 1
ATOM 703 C CA . ASN A 1 87 ? 13.877 -12.415 -23.629 1.00 97.69 87 ASN A CA 1
ATOM 704 C C . ASN A 1 87 ? 12.740 -11.666 -22.926 1.00 97.69 87 ASN A C 1
ATOM 706 O O . ASN A 1 87 ? 11.650 -11.592 -23.478 1.00 97.69 87 ASN A O 1
ATOM 710 N N . HIS A 1 88 ? 12.975 -11.139 -21.724 1.00 98.31 88 HIS A N 1
ATOM 711 C CA . HIS A 1 88 ? 11.959 -10.421 -20.965 1.00 98.31 88 HIS A CA 1
ATOM 712 C C . HIS A 1 88 ? 12.540 -9.157 -20.349 1.00 98.31 88 HIS A C 1
ATOM 714 O O . HIS A 1 88 ? 13.681 -9.152 -19.886 1.00 98.31 88 HIS A O 1
ATOM 720 N N . ALA A 1 89 ? 11.728 -8.108 -20.304 1.00 98.19 89 ALA A N 1
ATOM 721 C CA . ALA A 1 89 ? 12.017 -6.886 -19.573 1.00 98.19 89 ALA A CA 1
ATOM 722 C C . ALA A 1 89 ? 10.738 -6.326 -18.961 1.00 98.19 89 ALA A C 1
ATOM 724 O O . ALA A 1 89 ? 9.650 -6.513 -19.493 1.00 98.19 89 ALA A O 1
ATOM 725 N N . ILE A 1 90 ? 10.873 -5.625 -17.846 1.00 98.44 90 ILE A N 1
ATOM 726 C CA . ILE A 1 90 ? 9.779 -4.940 -17.170 1.00 98.44 90 ILE A CA 1
ATOM 727 C C . ILE A 1 90 ? 10.088 -3.453 -17.232 1.00 98.44 90 ILE A C 1
ATOM 729 O O . ILE A 1 90 ? 11.160 -3.043 -16.788 1.00 98.44 90 ILE A O 1
ATOM 733 N N . SER A 1 91 ? 9.179 -2.647 -17.772 1.00 98.38 91 SER A N 1
ATOM 734 C CA . SER A 1 91 ? 9.254 -1.190 -17.655 1.00 98.38 91 SER A CA 1
ATOM 735 C C . SER A 1 91 ? 8.202 -0.691 -16.679 1.00 98.38 91 SER A C 1
ATOM 737 O O . SER A 1 91 ? 7.069 -1.155 -16.740 1.00 98.38 91 SER A O 1
ATOM 739 N N . SER A 1 92 ? 8.548 0.281 -15.840 1.00 96.19 92 SER A N 1
ATOM 740 C CA . SER A 1 92 ? 7.612 0.937 -14.926 1.00 96.19 92 SER A CA 1
ATOM 741 C C . SER A 1 92 ? 7.828 2.446 -14.927 1.00 96.19 92 SER A C 1
ATOM 743 O O . SER A 1 92 ? 8.972 2.900 -14.989 1.00 96.19 92 SER A O 1
ATOM 745 N N . TYR A 1 93 ? 6.744 3.215 -14.902 1.00 96.88 93 TYR A N 1
ATOM 746 C CA . TYR A 1 93 ? 6.750 4.679 -14.902 1.00 96.88 93 TYR A CA 1
ATOM 747 C C . TYR A 1 93 ? 5.467 5.222 -14.260 1.00 96.88 93 TYR A C 1
ATOM 749 O O . TYR A 1 93 ? 4.506 4.487 -14.043 1.00 96.88 93 TYR A O 1
ATOM 757 N N . THR A 1 94 ? 5.448 6.517 -13.944 1.00 92.94 94 THR A N 1
ATOM 758 C CA . THR A 1 94 ? 4.222 7.237 -13.566 1.00 92.94 94 THR A CA 1
ATOM 759 C C . THR A 1 94 ? 3.797 8.128 -14.722 1.00 92.94 94 THR A C 1
ATOM 761 O O . THR A 1 94 ? 4.605 8.930 -15.191 1.00 92.94 94 THR A O 1
ATOM 764 N N . PHE A 1 95 ? 2.550 8.015 -15.168 1.00 95.62 95 PHE A N 1
ATOM 765 C CA . PHE A 1 95 ? 1.991 8.881 -16.202 1.00 95.62 95 PHE A CA 1
ATOM 766 C C . PHE A 1 95 ? 1.156 10.014 -15.594 1.00 95.62 95 PHE A C 1
ATOM 768 O O . PHE A 1 95 ? 0.611 9.892 -14.492 1.00 95.62 95 PHE A O 1
ATOM 775 N N . ILE A 1 96 ? 1.065 11.124 -16.322 1.00 94.19 96 ILE A N 1
ATOM 776 C CA . ILE A 1 96 ? 0.121 12.218 -16.099 1.00 94.19 96 ILE A CA 1
ATOM 777 C C . ILE A 1 96 ? -0.516 12.527 -17.448 1.00 94.19 96 ILE A C 1
ATOM 779 O O . ILE A 1 96 ? 0.148 13.037 -18.350 1.00 94.19 96 ILE A O 1
ATOM 783 N N . ASP A 1 97 ? -1.804 12.253 -17.553 1.00 95.88 97 ASP A N 1
ATOM 784 C CA . ASP A 1 97 ? -2.582 12.397 -18.768 1.00 95.88 97 ASP A CA 1
ATOM 785 C C . ASP A 1 97 ? -3.503 13.607 -18.685 1.00 95.88 97 ASP A C 1
ATOM 787 O O . ASP A 1 97 ? -4.123 13.905 -17.660 1.00 95.88 97 ASP A O 1
ATOM 791 N N . SER A 1 98 ? -3.632 14.288 -19.815 1.00 95.75 98 SER A N 1
ATOM 792 C CA . SER A 1 98 ? -4.626 15.319 -20.058 1.00 95.75 98 SER A CA 1
ATOM 793 C C . SER A 1 98 ? -5.235 15.070 -21.429 1.00 95.75 98 SER A C 1
ATOM 795 O O . SER A 1 98 ? -4.597 15.291 -22.461 1.00 95.75 98 SER A O 1
ATOM 797 N N . LEU A 1 99 ? -6.489 14.636 -21.441 1.00 95.75 99 LEU A N 1
ATOM 798 C CA . LEU A 1 99 ? -7.233 14.338 -22.656 1.00 95.75 99 LEU A CA 1
ATOM 799 C C . LEU A 1 99 ? -8.397 15.312 -22.830 1.00 95.75 99 LEU A C 1
ATOM 801 O O . LEU A 1 99 ? -9.010 15.772 -21.864 1.00 95.75 99 LEU A O 1
ATOM 805 N N . VAL A 1 100 ? -8.685 15.635 -24.087 1.00 95.50 100 VAL A N 1
ATOM 806 C CA . VAL A 1 100 ? -9.853 16.419 -24.489 1.00 95.50 100 VAL A CA 1
ATOM 807 C C . VAL A 1 100 ? -10.599 15.606 -25.529 1.00 95.50 100 VAL A C 1
ATOM 809 O O . VAL A 1 100 ? -10.068 15.353 -26.612 1.00 95.50 100 VAL A O 1
ATOM 812 N N . ALA A 1 101 ? -11.820 15.195 -25.215 1.00 96.88 101 ALA A N 1
ATOM 813 C CA . ALA A 1 101 ? -12.698 14.493 -26.138 1.00 96.88 101 ALA A CA 1
ATOM 814 C C . ALA A 1 101 ? -13.291 15.452 -27.187 1.00 96.88 101 ALA A C 1
ATOM 816 O O . ALA A 1 101 ? -13.296 16.677 -27.030 1.00 96.88 101 ALA A O 1
ATOM 817 N N . LYS A 1 102 ? -13.805 14.901 -28.292 1.00 97.31 102 LYS A N 1
ATOM 818 C CA . LYS A 1 102 ? -14.426 15.683 -29.379 1.00 97.31 102 LYS A CA 1
ATOM 819 C C . LYS A 1 102 ? -15.691 16.434 -28.960 1.00 97.31 102 LYS A C 1
ATOM 821 O O . LYS A 1 102 ? -16.005 17.450 -29.574 1.00 97.31 102 LYS A O 1
ATOM 826 N N . ASP A 1 103 ? -16.380 15.965 -27.926 1.00 96.00 103 ASP A N 1
ATOM 827 C CA . ASP A 1 103 ? -17.533 16.643 -27.324 1.00 96.00 103 ASP A CA 1
ATOM 828 C C . ASP A 1 103 ? -17.135 17.793 -26.375 1.00 96.00 103 ASP A C 1
ATOM 830 O O . ASP A 1 103 ? -17.998 18.516 -25.883 1.00 96.00 103 ASP A O 1
ATOM 834 N N . GLY A 1 104 ? -15.831 17.995 -26.151 1.00 94.94 104 GLY A N 1
ATOM 835 C CA . GLY A 1 104 ? -15.287 19.022 -25.268 1.00 94.94 104 GLY A CA 1
ATOM 836 C C . GLY A 1 104 ? -15.044 18.565 -23.830 1.00 94.94 104 GLY A C 1
ATOM 837 O O . GLY A 1 104 ? -14.516 19.356 -23.049 1.00 94.94 104 GLY A O 1
ATOM 838 N N . THR A 1 105 ? -15.370 17.318 -23.473 1.00 94.38 105 THR A N 1
ATOM 839 C CA . THR A 1 105 ? -15.057 16.755 -22.154 1.00 94.38 105 THR A CA 1
ATOM 840 C C . THR A 1 105 ? -13.547 16.752 -21.928 1.00 94.38 105 THR A C 1
ATOM 842 O O . THR A 1 105 ? -12.785 16.298 -22.782 1.00 94.38 105 THR A O 1
ATOM 845 N N . ILE A 1 106 ? -13.108 17.256 -20.772 1.00 92.81 106 ILE A N 1
ATOM 846 C CA . ILE A 1 106 ? -11.702 17.252 -20.359 1.00 92.81 106 ILE A CA 1
ATOM 847 C C . ILE A 1 106 ? -11.550 16.258 -19.216 1.00 92.81 106 ILE A C 1
ATOM 849 O O . ILE A 1 106 ? -12.211 16.394 -18.186 1.00 92.81 106 ILE A O 1
ATOM 853 N N . THR A 1 107 ? -10.640 15.305 -19.374 1.00 92.81 107 THR A N 1
ATOM 854 C CA . THR A 1 107 ? -10.258 14.386 -18.302 1.00 92.81 107 THR A CA 1
ATOM 855 C C . THR A 1 107 ? -8.774 14.531 -18.046 1.00 92.81 107 THR A C 1
ATOM 857 O O . THR A 1 107 ? -7.967 14.668 -18.966 1.00 92.81 107 THR A O 1
ATOM 860 N N . LYS A 1 108 ? -8.418 14.531 -16.769 1.00 92.88 108 LYS A N 1
ATOM 861 C CA . LYS A 1 108 ? -7.036 14.496 -16.335 1.00 92.88 108 LYS A CA 1
ATOM 862 C C . LYS A 1 108 ? -6.869 13.335 -15.383 1.00 92.88 108 LYS A C 1
ATOM 864 O O . LYS A 1 108 ? -7.632 13.232 -14.421 1.00 92.88 108 LYS A O 1
ATOM 869 N N . SER A 1 109 ? -5.873 12.507 -15.629 1.00 93.19 109 SER A N 1
ATOM 870 C CA . SER A 1 109 ? -5.567 11.348 -14.801 1.00 93.19 109 SER A CA 1
ATOM 871 C C . SER A 1 109 ? -4.074 11.249 -14.557 1.00 93.19 109 SER A C 1
ATOM 873 O O . SER A 1 109 ? -3.265 11.851 -15.254 1.00 93.19 109 SER A O 1
ATOM 875 N N . ARG A 1 110 ? -3.693 10.499 -13.537 1.00 92.38 110 ARG A N 1
ATOM 876 C CA . ARG A 1 110 ? -2.314 10.081 -13.313 1.00 92.38 110 ARG A CA 1
ATOM 877 C C . ARG A 1 110 ? -2.304 8.711 -12.676 1.00 92.38 110 ARG A C 1
ATOM 879 O O . ARG A 1 110 ? -3.274 8.349 -12.018 1.00 92.38 110 ARG A O 1
ATOM 886 N N . GLY A 1 111 ? -1.185 8.017 -12.775 1.00 90.50 111 GLY A N 1
ATOM 887 C CA . GLY A 1 111 ? -0.989 6.788 -12.025 1.00 90.50 111 GLY A CA 1
ATOM 888 C C . GLY A 1 111 ? 0.233 5.994 -12.459 1.00 90.50 111 GLY A C 1
ATOM 889 O O . GLY A 1 111 ? 0.990 6.442 -13.325 1.00 90.50 111 GLY A O 1
ATOM 890 N N . PRO A 1 112 ? 0.495 4.865 -11.788 1.00 93.88 112 PRO A N 1
ATOM 891 C CA . PRO A 1 112 ? 1.560 3.961 -12.168 1.00 93.88 112 PRO A CA 1
ATOM 892 C C . PRO A 1 112 ? 1.168 3.183 -13.427 1.00 93.88 112 PRO A C 1
ATOM 894 O O . PRO A 1 112 ? 0.007 2.836 -13.629 1.00 93.88 112 PRO A O 1
ATOM 897 N N . ASN A 1 113 ? 2.164 2.866 -14.243 1.00 97.50 113 ASN A N 1
ATOM 898 C CA . ASN A 1 113 ? 2.047 1.906 -15.326 1.00 97.50 113 ASN A CA 1
ATOM 899 C C . ASN A 1 113 ? 3.225 0.931 -15.270 1.00 97.50 113 ASN A C 1
ATOM 901 O O . ASN A 1 113 ? 4.364 1.329 -14.998 1.00 97.50 113 ASN A O 1
ATOM 905 N N . THR A 1 114 ? 2.946 -0.342 -15.531 1.00 98.00 114 THR A N 1
ATOM 906 C CA . THR A 1 114 ? 3.946 -1.387 -15.719 1.00 98.00 114 THR A CA 1
ATOM 907 C C . THR A 1 114 ? 3.663 -2.150 -17.005 1.00 98.00 114 THR A C 1
ATOM 909 O O . THR A 1 114 ? 2.544 -2.601 -17.231 1.00 98.00 114 THR A O 1
ATOM 912 N N . PHE A 1 115 ? 4.697 -2.373 -17.813 1.00 98.56 115 PHE A N 1
ATOM 913 C CA . PHE A 1 115 ? 4.645 -3.253 -18.979 1.00 98.56 115 PHE A CA 1
ATOM 914 C C . PHE A 1 115 ? 5.668 -4.375 -18.855 1.00 98.56 115 PHE A C 1
ATOM 916 O O . PHE A 1 115 ? 6.829 -4.138 -18.514 1.00 98.56 115 PHE A O 1
ATOM 923 N N . VAL A 1 116 ? 5.244 -5.591 -19.192 1.00 98.50 116 VAL A N 1
ATOM 924 C CA . VAL A 1 116 ? 6.130 -6.732 -19.423 1.00 98.50 116 VAL A CA 1
ATOM 925 C C . VAL A 1 116 ? 6.339 -6.863 -20.922 1.00 98.50 116 VAL A C 1
ATOM 927 O O . VAL A 1 116 ? 5.406 -7.113 -21.686 1.00 98.50 116 VAL A O 1
ATOM 930 N N . TRP A 1 117 ? 7.587 -6.701 -21.329 1.00 98.62 117 TRP A N 1
ATOM 931 C CA . TRP A 1 117 ? 8.058 -6.841 -22.694 1.00 98.62 117 TRP A CA 1
ATOM 932 C C . TRP A 1 117 ? 8.598 -8.248 -22.896 1.00 98.62 117 TRP A C 1
ATOM 934 O O . TRP A 1 117 ? 9.399 -8.727 -22.093 1.00 98.62 117 TRP A O 1
ATOM 944 N N . GLU A 1 118 ? 8.197 -8.884 -23.988 1.00 98.56 118 GLU A N 1
ATOM 945 C CA . GLU A 1 118 ? 8.717 -10.175 -24.421 1.00 98.56 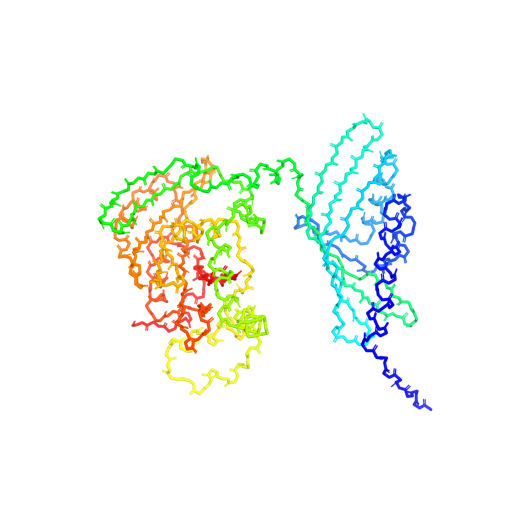118 GLU A CA 1
ATOM 946 C C . GLU A 1 118 ? 9.396 -10.021 -25.780 1.00 98.56 118 GLU A C 1
ATOM 948 O O . GLU A 1 118 ? 8.854 -9.394 -26.700 1.00 98.56 118 GLU A O 1
ATOM 953 N N . ARG A 1 119 ? 10.576 -10.631 -25.908 1.00 98.25 119 ARG A N 1
ATOM 954 C CA . ARG A 1 119 ? 11.303 -10.730 -27.165 1.00 98.25 119 ARG A CA 1
ATOM 955 C C . ARG A 1 119 ? 11.024 -12.052 -27.867 1.00 98.25 119 ARG A C 1
ATOM 957 O O . ARG A 1 119 ? 11.336 -13.115 -27.327 1.00 98.25 119 ARG A O 1
ATOM 964 N N . ARG A 1 120 ? 10.570 -11.988 -29.121 1.00 97.81 120 ARG A N 1
ATOM 965 C CA . ARG A 1 120 ? 10.470 -13.142 -30.034 1.00 97.81 120 ARG A CA 1
ATOM 966 C C . ARG A 1 120 ? 11.282 -12.840 -31.295 1.00 97.81 120 ARG A C 1
ATOM 968 O O . ARG A 1 120 ? 10.895 -12.019 -32.118 1.00 97.81 120 ARG A O 1
ATOM 975 N N . GLY A 1 121 ? 12.443 -13.482 -31.433 1.00 95.19 121 GLY A N 1
ATOM 976 C CA . GLY A 1 121 ? 13.404 -13.131 -32.483 1.00 95.19 121 GLY A CA 1
ATOM 977 C C . GLY A 1 121 ? 14.053 -11.770 -32.214 1.00 95.19 121 GLY A C 1
ATOM 978 O O . GLY A 1 121 ? 14.653 -11.581 -31.158 1.00 95.19 121 GLY A O 1
ATOM 979 N N . GLU A 1 122 ? 13.936 -10.840 -33.160 1.00 95.88 122 GLU A N 1
ATOM 980 C CA . GLU A 1 122 ? 14.471 -9.470 -33.049 1.00 95.88 122 GLU A CA 1
ATOM 981 C C . GLU A 1 122 ? 13.422 -8.455 -32.560 1.00 95.88 122 GLU A C 1
ATOM 983 O O . GLU A 1 122 ? 13.731 -7.282 -32.353 1.00 95.88 122 GLU A O 1
ATOM 988 N N . GLU A 1 123 ? 12.178 -8.892 -32.355 1.00 97.94 123 GLU A N 1
ATOM 989 C CA . GLU A 1 123 ? 11.075 -8.013 -31.984 1.00 97.94 123 GLU A CA 1
ATOM 990 C C . GLU A 1 123 ? 10.805 -8.035 -30.483 1.00 97.94 123 GLU A C 1
ATOM 992 O O . GLU A 1 123 ? 10.668 -9.100 -29.883 1.00 97.94 123 GLU A O 1
ATOM 997 N N . TRP A 1 124 ? 10.660 -6.841 -29.911 1.00 98.56 124 TRP A N 1
ATOM 998 C CA . TRP A 1 124 ? 10.149 -6.605 -28.564 1.00 98.56 124 TRP A CA 1
ATOM 999 C C . TRP A 1 124 ? 8.730 -6.054 -28.653 1.00 98.56 124 TRP A C 1
ATOM 1001 O O . TRP A 1 124 ? 8.518 -5.022 -29.297 1.00 98.56 124 TRP A O 1
ATOM 1011 N N . LYS A 1 125 ? 7.787 -6.714 -27.980 1.00 98.81 125 LYS A N 1
ATOM 1012 C CA . LYS A 1 125 ? 6.402 -6.250 -27.825 1.00 98.81 125 LYS A CA 1
ATOM 1013 C C . LYS A 1 125 ? 5.908 -6.520 -26.412 1.00 98.81 125 LYS A C 1
ATOM 1015 O O . LYS A 1 125 ? 6.497 -7.317 -25.680 1.00 98.81 125 LYS A O 1
ATOM 1020 N N . VAL A 1 126 ? 4.836 -5.846 -26.027 1.00 98.62 126 VAL A N 1
ATOM 1021 C CA . VAL A 1 126 ? 4.227 -6.002 -24.709 1.00 98.62 126 VAL A CA 1
ATOM 1022 C C . VAL A 1 126 ? 3.367 -7.268 -24.685 1.00 98.62 126 VAL A C 1
ATOM 1024 O O . VAL A 1 126 ? 2.548 -7.488 -25.578 1.00 98.62 126 VAL A O 1
ATOM 1027 N N . ILE A 1 127 ? 3.552 -8.097 -23.656 1.00 98.50 127 ILE A N 1
ATOM 1028 C CA . ILE A 1 127 ? 2.758 -9.311 -23.392 1.00 98.50 127 ILE A CA 1
ATOM 1029 C C . ILE A 1 127 ? 1.825 -9.144 -22.181 1.00 98.50 127 ILE A C 1
ATOM 1031 O O . ILE A 1 127 ? 0.803 -9.817 -22.089 1.00 98.50 127 ILE A O 1
ATOM 1035 N N . TYR A 1 128 ? 2.129 -8.208 -21.278 1.00 98.50 128 TYR A N 1
ATOM 1036 C CA . TYR A 1 128 ? 1.270 -7.866 -20.143 1.00 98.50 128 TYR A CA 1
ATOM 1037 C C . TYR A 1 128 ? 1.393 -6.387 -19.769 1.00 98.50 128 TYR A C 1
ATOM 1039 O O . TYR A 1 128 ? 2.486 -5.822 -19.856 1.00 98.50 128 TYR A O 1
ATOM 1047 N N . GLY A 1 129 ? 0.291 -5.769 -19.345 1.00 98.12 129 GLY A N 1
ATOM 1048 C CA . GLY A 1 129 ? 0.273 -4.418 -18.793 1.00 98.12 129 GLY A CA 1
ATOM 1049 C C . GLY A 1 129 ? -0.504 -4.311 -17.486 1.00 98.12 129 GLY A C 1
ATOM 1050 O O . GLY A 1 129 ? -1.427 -5.077 -17.237 1.00 98.12 129 GLY A O 1
ATOM 1051 N N . ASP A 1 130 ? -0.141 -3.334 -16.670 1.00 97.25 130 ASP A N 1
ATOM 1052 C CA . ASP A 1 130 ? -0.845 -2.967 -15.444 1.00 97.25 130 ASP A CA 1
ATOM 1053 C C . ASP A 1 130 ? -0.874 -1.443 -15.336 1.00 97.25 130 ASP A C 1
ATOM 1055 O O . ASP A 1 130 ? 0.184 -0.812 -15.423 1.00 97.25 130 ASP A O 1
ATOM 1059 N N . ALA A 1 131 ? -2.057 -0.846 -15.220 1.00 95.44 131 ALA A N 1
ATOM 1060 C CA . ALA A 1 131 ? -2.200 0.592 -15.037 1.00 95.44 131 ALA A CA 1
ATOM 1061 C C . ALA A 1 131 ? -3.397 0.936 -14.154 1.00 95.44 131 ALA A C 1
ATOM 1063 O O . ALA A 1 131 ? -4.505 0.448 -14.374 1.00 95.44 131 ALA A O 1
ATOM 1064 N N . ASP A 1 132 ? -3.183 1.872 -13.236 1.00 89.38 132 ASP A N 1
ATOM 1065 C CA . ASP A 1 132 ? -4.250 2.474 -12.442 1.00 89.38 132 ASP A CA 1
ATOM 1066 C C . ASP A 1 132 ? -4.391 3.952 -12.797 1.00 89.38 132 ASP A C 1
ATOM 1068 O O . ASP A 1 132 ? -3.399 4.678 -12.866 1.00 89.38 132 ASP A O 1
ATOM 1072 N N . HIS A 1 133 ? -5.621 4.421 -12.969 1.00 90.81 133 HIS A N 1
ATOM 1073 C CA . HIS A 1 133 ? -5.955 5.809 -13.244 1.00 90.81 133 HIS A CA 1
ATOM 1074 C C . HIS A 1 133 ? -6.591 6.450 -12.015 1.00 90.81 133 HIS A C 1
ATOM 1076 O O . HIS A 1 133 ? -7.644 6.041 -11.528 1.00 90.81 133 HIS A O 1
ATOM 1082 N N . TYR A 1 134 ? -5.982 7.538 -11.562 1.00 85.06 134 TYR A N 1
ATOM 1083 C CA . TYR A 1 134 ? -6.521 8.406 -10.522 1.00 85.06 134 TYR A CA 1
ATOM 1084 C C . TYR A 1 134 ? -6.828 9.768 -11.143 1.00 85.06 134 TYR A C 1
ATOM 1086 O O . TYR A 1 134 ? -5.961 10.346 -11.804 1.00 85.06 134 TYR A O 1
ATOM 1094 N N . SER A 1 135 ? -8.039 10.301 -10.959 1.00 85.94 135 SER A N 1
ATOM 1095 C CA . SER A 1 135 ? -8.387 11.633 -11.480 1.00 85.94 135 SER A CA 1
ATOM 1096 C C . SER A 1 135 ? -7.475 12.700 -10.860 1.00 85.94 135 SER A C 1
ATOM 1098 O O . SER A 1 135 ? -7.201 12.655 -9.667 1.00 85.94 135 SER A O 1
ATOM 1100 N N . ILE A 1 136 ? -6.995 13.688 -11.625 1.00 79.44 136 ILE A N 1
ATOM 1101 C CA . ILE A 1 136 ? -6.129 14.739 -11.048 1.00 79.44 136 ILE A CA 1
ATOM 1102 C C . ILE A 1 136 ? -6.880 15.566 -10.001 1.00 79.44 136 ILE A C 1
ATOM 1104 O O . ILE A 1 136 ? -6.293 15.897 -8.982 1.00 79.44 136 ILE A O 1
ATOM 1108 N N . ASN A 1 137 ? -8.174 15.840 -10.191 1.00 74.81 137 ASN A N 1
ATOM 1109 C CA . ASN A 1 137 ? -8.963 16.568 -9.187 1.00 74.81 137 ASN A CA 1
ATOM 1110 C C . ASN A 1 137 ? -9.102 15.759 -7.892 1.00 74.81 137 ASN A C 1
ATOM 1112 O O . ASN A 1 137 ? -9.072 16.314 -6.798 1.00 74.81 137 ASN A O 1
ATOM 1116 N N . GLU A 1 138 ? -9.238 14.439 -8.028 1.00 65.75 138 GLU A N 1
ATOM 1117 C CA . GLU A 1 138 ? -9.169 13.515 -6.903 1.00 65.75 138 GLU A CA 1
ATOM 1118 C C . GLU A 1 138 ? -7.787 13.597 -6.255 1.00 65.75 138 GLU A C 1
ATOM 1120 O O . GLU A 1 138 ? -7.695 13.841 -5.060 1.00 65.75 138 GLU A O 1
ATOM 1125 N N . VAL A 1 139 ? -6.705 13.499 -7.029 1.00 64.19 139 VAL A N 1
ATOM 1126 C CA . VAL A 1 139 ? -5.335 13.540 -6.509 1.00 64.19 139 VAL A CA 1
ATOM 1127 C C . VAL A 1 139 ? -4.995 14.868 -5.831 1.00 64.19 139 VAL A C 1
ATOM 1129 O O . VAL A 1 139 ? -4.388 14.837 -4.771 1.00 64.19 139 VAL A O 1
ATOM 1132 N N . GLU A 1 140 ? -5.404 16.018 -6.359 1.00 69.50 140 GLU A N 1
ATOM 1133 C CA . GLU A 1 140 ? -5.205 17.324 -5.712 1.00 69.50 140 GLU A CA 1
ATOM 1134 C C . GLU A 1 140 ? -6.018 17.434 -4.409 1.00 69.50 140 GLU A C 1
ATOM 1136 O O . GLU A 1 140 ? -5.507 17.893 -3.381 1.00 69.50 140 GLU A O 1
ATOM 1141 N N . ALA A 1 141 ? -7.258 16.928 -4.399 1.00 63.38 141 ALA A N 1
ATOM 1142 C CA . ALA A 1 141 ? -8.020 16.776 -3.161 1.00 63.38 141 ALA A CA 1
ATOM 1143 C C . ALA A 1 141 ? -7.316 15.815 -2.178 1.00 63.38 141 ALA A C 1
ATOM 1145 O O . ALA A 1 141 ? -7.311 16.066 -0.975 1.00 63.38 141 ALA A O 1
ATOM 1146 N N . PHE A 1 142 ? -6.644 14.765 -2.662 1.00 63.41 142 PHE A N 1
ATOM 1147 C CA . PHE A 1 142 ? -5.873 13.826 -1.837 1.00 63.41 142 PHE A CA 1
ATOM 1148 C C . PHE A 1 142 ? -4.531 14.372 -1.356 1.00 63.41 142 PHE A C 1
ATOM 1150 O O . PHE A 1 142 ? -4.109 14.046 -0.251 1.00 63.41 142 PHE A O 1
ATOM 1157 N N . GLU A 1 143 ? -3.852 15.206 -2.141 1.00 68.25 143 GLU A N 1
ATOM 1158 C CA . GLU A 1 143 ? -2.611 15.865 -1.732 1.00 68.25 143 GLU A CA 1
ATOM 1159 C C . GLU A 1 143 ? -2.840 16.762 -0.519 1.00 68.25 143 GLU A C 1
ATOM 1161 O O . GLU A 1 143 ? -1.943 16.909 0.307 1.00 68.25 143 GLU A O 1
ATOM 1166 N N . SER A 1 144 ? -4.045 17.314 -0.375 1.00 70.94 144 SER A N 1
ATOM 1167 C CA . SER A 1 144 ? -4.416 18.110 0.794 1.00 70.94 144 SER A CA 1
ATOM 1168 C C . SER A 1 144 ? -5.047 17.303 1.930 1.00 70.94 144 SER A C 1
ATOM 1170 O O . SER A 1 144 ? -4.954 17.743 3.073 1.00 70.94 144 SER A O 1
ATOM 1172 N N . ARG A 1 145 ? -5.635 16.131 1.657 1.00 81.75 145 ARG A N 1
ATOM 1173 C CA . ARG A 1 145 ? -6.357 15.345 2.665 1.00 81.75 145 ARG A CA 1
ATOM 1174 C C . ARG A 1 145 ? -5.413 14.664 3.655 1.00 81.75 145 ARG A C 1
ATOM 1176 O O . ARG A 1 145 ? -4.538 13.884 3.283 1.00 81.75 145 ARG A O 1
ATOM 1183 N N . SER A 1 146 ? -5.681 14.881 4.934 1.00 89.12 146 SER A N 1
ATOM 1184 C CA . SER A 1 146 ? -5.075 14.187 6.064 1.00 89.12 146 SER A CA 1
ATOM 1185 C C . SER A 1 146 ? -6.156 13.546 6.928 1.00 89.12 146 SER A C 1
ATOM 1187 O O . SER A 1 146 ? -7.234 14.111 7.102 1.00 89.12 146 SER A O 1
ATOM 1189 N N . ILE A 1 147 ? -5.867 12.400 7.555 1.00 91.50 147 ILE A N 1
ATOM 1190 C CA . ILE A 1 147 ? -6.777 11.858 8.586 1.00 91.50 147 ILE A CA 1
ATOM 1191 C C . ILE A 1 147 ? -6.961 12.846 9.750 1.00 91.50 147 ILE A C 1
ATOM 1193 O O . ILE A 1 147 ? -7.986 12.841 10.424 1.00 91.50 147 ILE A O 1
ATOM 1197 N N . SER A 1 148 ? -5.985 13.734 9.962 1.00 88.94 148 SER A N 1
ATOM 1198 C CA . SER A 1 148 ? -6.060 14.801 10.961 1.00 88.94 148 SER A CA 1
ATOM 1199 C C . SER A 1 148 ? -7.095 15.880 10.633 1.00 88.94 148 SER A C 1
ATOM 1201 O O . SER A 1 148 ? -7.453 16.633 11.537 1.00 88.94 148 SER A O 1
ATOM 1203 N N . ASP A 1 149 ? -7.564 15.963 9.385 1.00 91.06 149 ASP A N 1
ATOM 1204 C CA . ASP A 1 149 ? -8.625 16.893 8.982 1.00 91.06 149 ASP A CA 1
ATOM 1205 C C . ASP A 1 149 ? -10.016 16.346 9.333 1.00 91.06 149 ASP A C 1
ATOM 1207 O O . ASP A 1 149 ? -10.981 17.102 9.461 1.00 91.06 149 ASP A O 1
ATOM 1211 N N . GLU A 1 150 ? -10.124 15.029 9.529 1.00 94.06 150 GLU A N 1
ATOM 1212 C CA . GLU A 1 150 ? -11.350 14.383 9.980 1.00 94.06 150 GLU A CA 1
ATOM 1213 C C . GLU A 1 150 ? -11.608 14.704 11.460 1.00 94.06 150 GLU A C 1
ATOM 1215 O O . GLU A 1 150 ? -10.692 14.880 12.273 1.00 94.06 150 GLU A O 1
ATOM 1220 N N . LYS A 1 151 ? -12.885 14.735 11.860 1.00 96.69 151 LYS A N 1
ATOM 1221 C CA . LYS A 1 151 ? -13.255 15.009 13.254 1.00 96.69 151 LYS A CA 1
ATOM 1222 C C . LYS A 1 151 ? -12.717 13.911 14.178 1.00 96.69 151 LYS A C 1
ATOM 1224 O O . LYS A 1 151 ? -13.291 12.828 14.277 1.00 96.69 151 LYS A O 1
ATOM 1229 N N . LYS A 1 152 ? -11.658 14.236 14.919 1.00 97.44 152 LYS A N 1
ATOM 1230 C CA . LYS A 1 152 ? -11.076 13.373 15.950 1.00 97.44 152 LYS A CA 1
ATOM 1231 C C . LYS A 1 152 ? -11.988 13.282 17.174 1.00 97.44 152 LYS A C 1
ATOM 1233 O O . LYS A 1 152 ? -12.343 14.304 17.764 1.00 97.44 152 LYS A O 1
ATOM 1238 N N . VAL A 1 153 ? -12.316 12.065 17.600 1.00 98.19 153 VAL A N 1
ATOM 1239 C CA . VAL A 1 153 ? -13.018 11.799 18.862 1.00 98.19 153 VAL A CA 1
ATOM 1240 C C . VAL A 1 153 ? -12.042 11.195 19.861 1.00 98.19 153 VAL A C 1
ATOM 1242 O O . VAL A 1 153 ? -11.454 10.150 19.608 1.00 98.19 153 VAL A O 1
ATOM 1245 N N . ILE A 1 154 ? -11.871 11.852 21.008 1.00 98.06 154 ILE A N 1
ATOM 1246 C CA . ILE A 1 154 ? -10.985 11.392 22.081 1.00 98.06 154 ILE A CA 1
ATOM 1247 C C . ILE A 1 154 ? -11.779 10.489 23.023 1.00 98.06 154 ILE A C 1
ATOM 1249 O O . ILE A 1 154 ? -12.743 10.931 23.643 1.00 98.06 154 ILE A O 1
ATOM 1253 N N . LEU A 1 155 ? -11.357 9.230 23.143 1.00 98.19 155 LEU A N 1
ATOM 1254 C CA . LEU A 1 155 ? -11.882 8.282 24.127 1.00 98.19 155 LEU A CA 1
ATOM 1255 C C . LEU A 1 155 ? -11.185 8.460 25.478 1.00 98.19 155 LEU A C 1
ATOM 1257 O O . LEU A 1 155 ? -11.829 8.406 26.524 1.00 98.19 155 LEU A O 1
ATOM 1261 N N . LYS A 1 156 ? -9.860 8.656 25.452 1.00 97.88 156 LYS A N 1
ATOM 1262 C CA . LYS A 1 156 ? -9.030 8.955 26.624 1.00 97.88 156 LYS A CA 1
ATOM 1263 C C . LYS A 1 156 ? -7.686 9.542 26.198 1.00 97.88 156 LYS A C 1
ATOM 1265 O O . LYS A 1 156 ? -7.166 9.184 25.143 1.00 97.88 156 LYS A O 1
ATOM 1270 N N . GLN A 1 157 ? -7.105 10.390 27.039 1.00 96.00 157 GLN A N 1
ATOM 1271 C CA . GLN A 1 157 ? -5.751 10.900 26.861 1.00 96.00 157 GLN A CA 1
ATOM 1272 C C . GLN A 1 157 ? -5.068 11.064 28.224 1.00 96.00 157 GLN A C 1
ATOM 1274 O O . GLN A 1 157 ? -5.557 11.823 29.057 1.00 96.00 157 GLN A O 1
ATOM 1279 N N . ASP A 1 158 ? -3.940 10.377 28.423 1.00 93.69 158 ASP A N 1
ATOM 1280 C CA . ASP A 1 158 ? -3.142 10.409 29.654 1.00 93.69 158 ASP A CA 1
ATOM 1281 C C . ASP A 1 158 ? -1.683 10.743 29.303 1.00 93.69 158 ASP A C 1
ATOM 1283 O O . ASP A 1 158 ? -0.884 9.879 28.942 1.00 93.69 158 ASP A O 1
ATOM 1287 N N . GLY A 1 159 ? -1.312 12.022 29.381 1.00 92.12 159 GLY A N 1
ATOM 1288 C CA . GLY A 1 159 ? 0.020 12.462 28.962 1.00 92.12 159 GLY A CA 1
ATOM 1289 C C . GLY A 1 159 ? 0.245 12.232 27.462 1.00 92.12 159 GLY A C 1
ATOM 1290 O O . GLY A 1 159 ? -0.431 12.848 26.636 1.00 92.12 159 GLY A O 1
ATOM 1291 N N . GLN A 1 160 ? 1.211 11.375 27.114 1.00 91.81 160 GLN A N 1
ATOM 1292 C CA . GLN A 1 160 ? 1.498 11.005 25.721 1.00 91.81 160 GLN A CA 1
ATOM 1293 C C . GLN A 1 160 ? 0.645 9.832 25.220 1.00 91.81 160 GLN A C 1
ATOM 1295 O O . GLN A 1 160 ? 0.558 9.637 24.003 1.00 91.81 160 GLN A O 1
ATOM 1300 N N . ASP A 1 161 ? -0.020 9.102 26.118 1.00 94.88 161 ASP A N 1
ATOM 1301 C CA . ASP A 1 161 ? -0.944 8.037 25.745 1.00 94.88 161 ASP A CA 1
ATOM 1302 C C . ASP A 1 161 ? -2.236 8.652 25.212 1.00 94.88 161 ASP A C 1
ATOM 1304 O O . ASP A 1 161 ? -2.856 9.509 25.846 1.00 94.88 161 ASP A O 1
ATOM 1308 N N . GLU A 1 162 ? -2.658 8.212 24.035 1.00 96.56 162 GLU A N 1
ATOM 1309 C CA . GLU A 1 162 ? -3.867 8.699 23.382 1.00 96.56 162 GLU A CA 1
ATOM 1310 C C . GLU A 1 162 ? -4.690 7.522 22.881 1.00 96.56 162 GLU A C 1
ATOM 1312 O O . GLU A 1 162 ? -4.147 6.575 22.321 1.00 96.56 162 GLU A O 1
ATOM 1317 N N . PHE A 1 163 ? -6.003 7.604 23.076 1.00 98.31 163 PHE A N 1
ATOM 1318 C CA . PHE A 1 163 ? -6.993 6.667 22.566 1.00 98.31 163 PHE A CA 1
ATOM 1319 C C . PHE A 1 163 ? -8.053 7.494 21.854 1.00 98.31 163 PHE A C 1
ATOM 1321 O O . PHE A 1 163 ? -8.826 8.212 22.495 1.00 98.31 163 PHE A O 1
ATOM 1328 N N . VAL A 1 164 ? -8.073 7.427 20.532 1.00 98.25 164 VAL A N 1
ATOM 1329 C CA . VAL A 1 164 ? -8.952 8.237 19.685 1.00 98.25 164 VAL A CA 1
ATOM 1330 C C . VAL A 1 164 ? -9.628 7.372 18.639 1.00 98.25 164 VAL A C 1
ATOM 1332 O O . VAL A 1 164 ? -9.237 6.226 18.419 1.00 98.25 164 VAL A O 1
ATOM 1335 N N . TYR A 1 165 ? -10.634 7.924 17.974 1.00 98.50 165 TYR A N 1
ATOM 1336 C CA . TYR A 1 165 ? -11.049 7.423 16.678 1.00 98.50 165 TYR A CA 1
ATOM 1337 C C . TYR A 1 165 ? -11.405 8.554 15.717 1.00 98.50 165 TYR A C 1
ATOM 1339 O O . TYR A 1 165 ? -11.740 9.667 16.130 1.00 98.50 165 TYR A O 1
ATOM 1347 N N . TRP A 1 166 ? -11.370 8.223 14.432 1.00 98.44 166 TRP A N 1
ATOM 1348 C CA . TRP A 1 166 ? -11.938 9.021 13.350 1.00 98.44 166 TRP A CA 1
ATOM 1349 C C . TRP A 1 166 ? -13.013 8.210 12.649 1.00 98.44 166 TRP A C 1
ATOM 1351 O O . TRP A 1 166 ? -12.904 6.989 12.545 1.00 98.44 166 TRP A O 1
ATOM 1361 N N . GLU A 1 167 ? -14.043 8.888 12.164 1.00 97.75 167 GLU A N 1
ATOM 1362 C CA . GLU A 1 167 ? -15.081 8.300 11.328 1.00 97.75 167 GLU A CA 1
ATOM 1363 C C . GLU A 1 167 ? -15.113 9.050 10.001 1.00 97.75 167 GLU A C 1
ATOM 1365 O O . GLU A 1 167 ? -15.166 10.276 9.984 1.00 97.75 167 GLU A O 1
ATOM 1370 N N . MET A 1 168 ? -15.077 8.303 8.906 1.00 96.81 168 MET A N 1
ATOM 1371 C CA . MET A 1 168 ? -14.967 8.817 7.546 1.00 96.81 168 MET A CA 1
ATOM 1372 C C . MET A 1 168 ? -15.844 7.991 6.606 1.00 96.81 168 MET A C 1
ATOM 1374 O O . MET A 1 168 ? -16.239 6.866 6.926 1.00 96.81 168 MET A O 1
ATOM 1378 N N . LYS A 1 169 ? -16.170 8.551 5.441 1.00 96.50 169 LYS A N 1
ATOM 1379 C CA . LYS A 1 169 ? -16.860 7.805 4.385 1.00 96.50 169 LYS A CA 1
ATOM 1380 C C . LYS A 1 169 ? -15.948 6.693 3.856 1.00 96.50 169 LYS A C 1
ATOM 1382 O O . LYS A 1 169 ? -14.750 6.919 3.702 1.00 96.50 169 LYS A O 1
ATOM 1387 N N . ASP A 1 170 ? -16.505 5.514 3.588 1.00 96.12 170 ASP A N 1
ATOM 1388 C CA . ASP A 1 170 ? -15.772 4.418 2.951 1.00 96.12 170 ASP A CA 1
ATOM 1389 C C . ASP A 1 170 ? -15.544 4.724 1.469 1.00 96.12 170 ASP A C 1
ATOM 1391 O O . ASP A 1 170 ? -16.384 4.460 0.609 1.00 96.12 170 ASP A O 1
ATOM 1395 N N . GLU A 1 171 ? -14.409 5.340 1.174 1.00 92.25 171 GLU A N 1
ATOM 1396 C CA . GLU A 1 171 ? -14.014 5.705 -0.180 1.00 92.25 171 GLU A CA 1
ATOM 1397 C C . GLU A 1 171 ? -12.833 4.842 -0.619 1.00 92.25 171 GLU A C 1
ATOM 1399 O O . GLU A 1 171 ? -11.929 4.559 0.169 1.00 92.25 171 GLU A O 1
ATOM 1404 N N . LYS A 1 172 ? -12.805 4.454 -1.904 1.00 87.25 172 LYS A N 1
ATOM 1405 C CA . LYS A 1 172 ? -11.740 3.611 -2.488 1.00 87.25 172 LYS A CA 1
ATOM 1406 C C . LYS A 1 172 ? -10.334 4.124 -2.178 1.00 87.25 172 LYS A C 1
ATOM 1408 O O . LYS A 1 172 ? -9.391 3.356 -2.045 1.00 87.25 172 LYS A O 1
ATOM 1413 N N . THR A 1 173 ? -10.204 5.431 -2.050 1.00 85.44 173 THR A N 1
ATOM 1414 C CA . THR A 1 173 ? -8.943 6.143 -1.880 1.00 85.44 173 THR A CA 1
ATOM 1415 C C . THR A 1 173 ? -8.338 5.986 -0.495 1.00 85.44 173 THR A C 1
ATOM 1417 O O . THR A 1 173 ? -7.123 6.095 -0.373 1.00 85.44 173 THR A O 1
ATOM 1420 N N . LEU A 1 174 ? -9.129 5.634 0.527 1.00 92.06 174 LEU A N 1
ATOM 1421 C CA . LEU A 1 174 ? -8.587 5.218 1.826 1.00 92.06 174 LEU A CA 1
ATOM 1422 C C . LEU A 1 174 ? -7.678 3.991 1.696 1.00 92.06 174 LEU A C 1
ATOM 1424 O O . LEU A 1 174 ? -6.739 3.819 2.471 1.00 92.06 174 LEU A O 1
ATOM 1428 N N . TRP A 1 175 ? -7.952 3.168 0.687 1.00 93.38 175 TRP A N 1
ATOM 1429 C CA . TRP A 1 175 ? -7.309 1.886 0.437 1.00 93.38 175 TRP A CA 1
ATOM 1430 C C . TRP A 1 175 ? -6.284 1.939 -0.705 1.00 93.38 175 TRP A C 1
ATOM 1432 O O . TRP A 1 175 ? -5.613 0.943 -0.960 1.00 93.38 175 TRP A O 1
ATOM 1442 N N . GLY A 1 176 ? -6.155 3.082 -1.388 1.00 89.44 176 GLY A N 1
ATOM 1443 C CA . GLY A 1 176 ? -5.237 3.265 -2.514 1.00 89.44 176 GLY A CA 1
ATOM 1444 C C . GLY A 1 176 ? -3.786 3.499 -2.084 1.00 89.44 176 GLY A C 1
ATOM 1445 O O . GLY A 1 176 ? -3.503 3.795 -0.926 1.00 89.44 176 GLY A O 1
ATOM 1446 N N . PHE A 1 177 ? -2.851 3.413 -3.031 1.00 88.00 177 PHE A N 1
ATOM 1447 C CA . PHE A 1 177 ? -1.409 3.590 -2.776 1.00 88.00 177 PHE A CA 1
ATOM 1448 C C . PHE A 1 177 ? -0.919 5.034 -2.942 1.00 88.00 177 PHE A C 1
ATOM 1450 O O . PHE A 1 177 ? 0.258 5.335 -2.734 1.00 88.00 177 PHE A O 1
ATOM 1457 N N . TYR A 1 178 ? -1.818 5.954 -3.289 1.00 85.62 178 TYR A N 1
ATOM 1458 C CA . TYR A 1 178 ? -1.507 7.374 -3.298 1.00 85.62 178 TYR A CA 1
ATOM 1459 C C . TYR A 1 178 ? -1.523 7.927 -1.872 1.00 85.62 178 TYR A C 1
ATOM 1461 O O . TYR A 1 178 ? -2.583 8.048 -1.273 1.00 85.62 178 TYR A O 1
ATOM 1469 N N . LEU A 1 179 ? -0.355 8.258 -1.319 1.00 88.44 179 LEU A N 1
ATOM 1470 C CA . LEU A 1 179 ? -0.225 8.544 0.119 1.00 88.44 179 LEU A CA 1
ATOM 1471 C C . LEU A 1 179 ? -0.652 9.969 0.529 1.00 88.44 179 LEU A C 1
ATOM 1473 O O . LEU A 1 179 ? -0.862 10.222 1.715 1.00 88.44 179 LEU A O 1
ATOM 1477 N N . GLY A 1 180 ? -0.794 10.898 -0.423 1.00 83.62 180 GLY A N 1
ATOM 1478 C CA . GLY A 1 180 ? -1.100 12.306 -0.140 1.00 83.62 180 GLY A CA 1
ATOM 1479 C C . GLY A 1 180 ? 0.015 13.022 0.638 1.00 83.62 180 GLY A C 1
ATOM 1480 O O . GLY A 1 180 ? 1.197 12.676 0.536 1.00 83.62 180 GLY A O 1
ATOM 1481 N N . ASN A 1 181 ?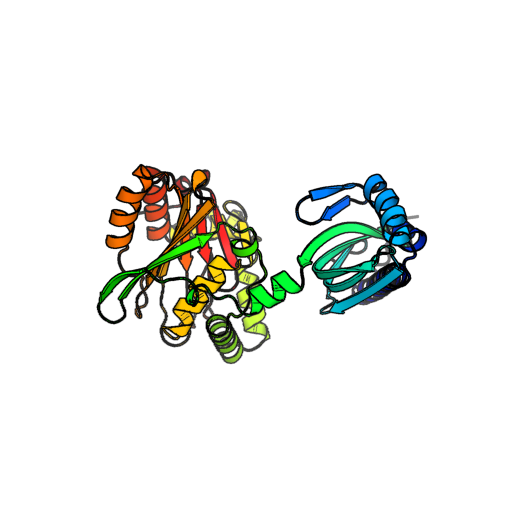 -0.341 14.042 1.425 1.00 83.50 181 ASN A N 1
ATOM 1482 C CA . ASN A 1 181 ? 0.619 14.751 2.275 1.00 83.50 181 ASN A CA 1
ATOM 1483 C C . ASN A 1 181 ? 0.967 13.940 3.531 1.00 83.50 181 ASN A C 1
ATOM 1485 O O . ASN A 1 181 ? 0.223 13.889 4.510 1.00 83.50 181 ASN A O 1
ATOM 1489 N N . ILE A 1 182 ? 2.165 13.362 3.517 1.00 92.81 182 ILE A N 1
ATOM 1490 C CA . ILE A 1 182 ? 2.714 12.544 4.601 1.00 92.81 182 ILE A CA 1
ATOM 1491 C C . ILE A 1 182 ? 3.995 13.151 5.186 1.00 92.81 182 ILE A C 1
ATOM 1493 O O . ILE A 1 182 ? 4.996 12.459 5.357 1.00 92.81 182 ILE A O 1
ATOM 1497 N N . LYS A 1 183 ? 4.002 14.462 5.467 1.00 92.94 183 LYS A N 1
ATOM 1498 C CA . LYS A 1 183 ? 5.197 15.195 5.936 1.00 92.94 183 LYS A CA 1
ATOM 1499 C C . LYS A 1 183 ? 5.921 14.529 7.116 1.00 92.94 183 LYS A C 1
ATOM 1501 O O . LYS A 1 183 ? 7.144 14.423 7.083 1.00 92.94 183 LYS A O 1
ATOM 1506 N N . GLY A 1 184 ? 5.193 14.078 8.136 1.00 94.44 184 GLY A N 1
ATOM 1507 C CA . GLY A 1 184 ? 5.762 13.419 9.316 1.00 94.44 184 GLY A CA 1
ATOM 1508 C C . GLY A 1 184 ? 6.426 12.090 8.961 1.00 94.44 184 GLY A C 1
ATOM 1509 O O . GLY A 1 184 ? 7.592 11.869 9.288 1.00 94.44 184 GLY A O 1
ATOM 1510 N N . LEU A 1 185 ? 5.726 11.243 8.201 1.00 95.38 185 LEU A N 1
ATOM 1511 C CA . LEU A 1 185 ? 6.276 9.973 7.718 1.00 95.38 185 LEU A CA 1
ATOM 1512 C C . LEU A 1 185 ? 7.465 10.191 6.769 1.00 95.38 185 LEU A C 1
ATOM 1514 O O . LEU A 1 185 ? 8.467 9.489 6.868 1.00 95.38 185 LEU A O 1
ATOM 1518 N N . LYS A 1 186 ? 7.410 11.195 5.888 1.00 95.00 186 LYS A N 1
ATOM 1519 C CA . LYS A 1 186 ? 8.530 11.567 5.017 1.00 95.00 186 LYS A CA 1
ATOM 1520 C C . LYS A 1 186 ? 9.756 11.965 5.839 1.00 95.00 186 LYS A C 1
ATOM 1522 O O . LYS A 1 186 ? 10.831 11.438 5.585 1.00 95.00 186 LYS A O 1
ATOM 1527 N N . ASN A 1 187 ? 9.595 12.824 6.847 1.00 94.88 187 ASN A N 1
ATOM 1528 C CA . ASN A 1 187 ? 10.694 13.223 7.729 1.00 94.88 187 ASN A CA 1
ATOM 1529 C C . ASN A 1 187 ? 11.308 12.020 8.459 1.00 94.88 187 ASN A C 1
ATOM 1531 O O . ASN A 1 187 ? 12.529 11.937 8.584 1.00 94.88 187 ASN A O 1
ATOM 1535 N N . TYR A 1 188 ? 10.481 11.073 8.909 1.00 94.94 188 TYR A N 1
ATOM 1536 C CA . TYR A 1 188 ? 10.957 9.828 9.509 1.00 94.94 188 TYR A CA 1
ATOM 1537 C C . TYR A 1 188 ? 11.794 9.003 8.516 1.00 94.94 188 TYR A C 1
ATOM 1539 O O . TYR A 1 188 ? 12.940 8.664 8.814 1.00 94.94 188 TYR A O 1
ATOM 1547 N N . ARG A 1 189 ? 11.273 8.762 7.304 1.00 95.56 189 ARG A N 1
ATOM 1548 C CA . ARG A 1 189 ? 11.979 8.024 6.240 1.00 95.56 189 ARG A CA 1
ATOM 1549 C C . ARG A 1 189 ? 13.293 8.703 5.838 1.00 95.56 189 ARG A C 1
ATOM 1551 O O . ARG A 1 189 ? 14.315 8.032 5.715 1.00 95.56 189 ARG A O 1
ATOM 1558 N N . ASP A 1 190 ? 13.277 10.024 5.681 1.00 95.25 190 ASP A N 1
ATOM 1559 C CA . ASP A 1 190 ? 14.457 10.824 5.342 1.00 95.25 190 ASP A CA 1
ATOM 1560 C C . ASP A 1 190 ? 15.512 10.776 6.457 1.00 95.25 190 ASP A C 1
ATOM 1562 O O . ASP A 1 190 ? 16.703 10.726 6.164 1.00 95.25 190 ASP A O 1
ATOM 1566 N N . SER A 1 191 ? 15.094 10.737 7.728 1.00 96.00 191 SER A N 1
ATOM 1567 C CA . SER A 1 191 ? 16.013 10.633 8.873 1.00 96.00 191 SER A CA 1
ATOM 1568 C C . SER A 1 191 ? 16.739 9.287 8.895 1.00 96.00 191 SER A C 1
ATOM 1570 O O . SER A 1 191 ? 17.954 9.249 9.094 1.00 96.00 191 SER A O 1
ATOM 1572 N N . ILE A 1 192 ? 16.025 8.190 8.612 1.00 95.56 192 ILE A N 1
ATOM 1573 C CA . ILE A 1 192 ? 16.638 6.861 8.454 1.00 95.56 192 ILE A CA 1
ATOM 1574 C C . ILE A 1 192 ? 17.612 6.874 7.276 1.00 95.56 192 ILE A C 1
ATOM 1576 O O . ILE A 1 192 ? 18.761 6.459 7.417 1.00 95.56 192 ILE A O 1
ATOM 1580 N N . LYS A 1 193 ? 17.173 7.384 6.120 1.00 96.19 193 LYS A N 1
ATOM 1581 C CA . LYS A 1 193 ? 18.000 7.461 4.914 1.00 96.19 193 LYS A CA 1
ATOM 1582 C C . LYS A 1 193 ? 19.286 8.255 5.155 1.00 96.19 193 LYS A C 1
ATOM 1584 O O . LYS A 1 193 ? 20.361 7.799 4.782 1.00 96.19 193 LYS A O 1
ATOM 1589 N N . LEU A 1 194 ? 19.188 9.407 5.818 1.00 96.62 194 LEU A N 1
ATOM 1590 C CA . LEU A 1 194 ? 20.339 10.237 6.174 1.00 96.62 194 LEU A CA 1
ATOM 1591 C C . LEU A 1 194 ? 21.315 9.495 7.097 1.00 96.62 194 LEU A C 1
ATOM 1593 O O . LEU A 1 194 ? 22.525 9.613 6.927 1.00 96.62 194 LEU A O 1
ATOM 1597 N N . LYS A 1 195 ? 20.795 8.731 8.063 1.00 96.88 195 LYS A N 1
ATOM 1598 C CA . LYS A 1 195 ? 21.600 7.979 9.031 1.00 96.88 195 LYS A CA 1
ATOM 1599 C C . LYS A 1 195 ? 22.313 6.773 8.411 1.00 96.88 195 LYS A C 1
ATOM 1601 O O . LYS A 1 195 ? 23.453 6.510 8.781 1.00 96.88 195 LYS A O 1
ATOM 1606 N N . LEU A 1 196 ? 21.660 6.047 7.504 1.00 95.94 196 LEU A N 1
ATOM 1607 C CA . LEU A 1 196 ? 22.211 4.834 6.884 1.00 95.94 196 LEU A CA 1
ATOM 1608 C C . LEU A 1 196 ? 23.030 5.107 5.614 1.00 95.94 196 LEU A C 1
ATOM 1610 O O . LEU A 1 196 ? 23.876 4.297 5.246 1.00 95.94 196 LEU A O 1
ATOM 1614 N N . GLY A 1 197 ? 22.765 6.219 4.926 1.00 96.94 197 GLY A N 1
ATOM 1615 C CA . GLY A 1 197 ? 23.213 6.433 3.552 1.00 96.94 197 GLY A CA 1
ATOM 1616 C C . GLY A 1 197 ? 22.363 5.663 2.531 1.00 96.94 197 GLY A C 1
ATOM 1617 O O . GLY A 1 197 ? 21.618 4.744 2.871 1.00 96.94 197 GLY A O 1
ATOM 1618 N N . ASP A 1 198 ? 22.467 6.049 1.256 1.00 92.81 198 ASP A N 1
ATOM 1619 C CA . ASP A 1 198 ? 21.562 5.590 0.190 1.00 92.81 198 ASP A CA 1
ATOM 1620 C C . ASP A 1 198 ? 21.569 4.068 -0.028 1.00 92.81 198 ASP A C 1
ATOM 1622 O O . ASP A 1 198 ? 20.508 3.461 -0.181 1.00 92.81 198 ASP A O 1
ATOM 1626 N N . GLU A 1 199 ? 22.750 3.447 -0.040 1.00 95.50 199 GLU A N 1
ATOM 1627 C CA . GLU A 1 199 ? 22.911 2.021 -0.350 1.00 95.50 199 GLU A CA 1
ATOM 1628 C C . GLU A 1 199 ? 22.366 1.120 0.767 1.00 95.50 199 GLU A C 1
ATOM 1630 O O . GLU A 1 199 ? 21.554 0.222 0.515 1.00 95.50 199 GLU A O 1
ATOM 1635 N N . LEU A 1 200 ? 22.758 1.387 2.017 1.00 94.75 200 LEU A N 1
ATOM 1636 C CA . LEU A 1 200 ? 22.291 0.618 3.169 1.00 94.75 200 LEU A CA 1
ATOM 1637 C C . LEU A 1 200 ? 20.799 0.853 3.426 1.00 94.75 200 LEU A C 1
ATOM 1639 O O . LEU A 1 200 ? 20.077 -0.091 3.737 1.00 94.75 200 LEU A O 1
ATOM 1643 N N . PHE A 1 201 ? 20.311 2.082 3.236 1.00 95.50 201 PHE A N 1
ATOM 1644 C CA . PHE A 1 201 ? 18.882 2.379 3.296 1.00 95.50 201 PHE A CA 1
ATOM 1645 C C . PHE A 1 201 ? 18.092 1.561 2.272 1.00 95.50 201 PHE A C 1
ATOM 1647 O O . PHE A 1 201 ? 17.146 0.866 2.641 1.00 95.50 201 PHE A O 1
ATOM 1654 N N . LYS A 1 202 ? 18.497 1.601 0.995 1.00 91.50 202 LYS A N 1
ATOM 1655 C CA . LYS A 1 202 ? 17.803 0.881 -0.077 1.00 91.50 202 LYS A CA 1
ATOM 1656 C C . LYS A 1 202 ? 17.790 -0.624 0.182 1.00 91.50 202 LYS A C 1
ATOM 1658 O O . LYS A 1 202 ? 16.720 -1.219 0.145 1.00 91.50 202 LYS A O 1
ATOM 1663 N N . SER A 1 203 ? 18.946 -1.216 0.478 1.00 91.75 203 SER A N 1
ATOM 1664 C CA . SER A 1 203 ? 19.050 -2.657 0.741 1.00 91.75 203 SER A CA 1
ATOM 1665 C C . SER A 1 203 ? 18.261 -3.090 1.980 1.00 91.75 203 SER A C 1
ATOM 1667 O O . SER A 1 203 ? 17.655 -4.157 1.966 1.00 91.75 203 SER A O 1
ATOM 1669 N N . SER A 1 204 ? 18.197 -2.257 3.024 1.00 92.31 204 SER A N 1
ATOM 1670 C CA . SER A 1 204 ? 17.410 -2.556 4.230 1.00 92.31 204 SER A CA 1
ATOM 1671 C C . SER A 1 204 ? 15.904 -2.494 3.965 1.00 92.31 204 SER A C 1
ATOM 1673 O O . SER A 1 204 ? 15.176 -3.388 4.385 1.00 92.31 204 SER A O 1
ATOM 1675 N N . VAL A 1 205 ? 15.431 -1.478 3.231 1.00 91.88 205 VAL A N 1
ATOM 1676 C CA . VAL A 1 205 ? 14.020 -1.385 2.814 1.00 91.88 205 VAL A CA 1
ATOM 1677 C C . VAL A 1 205 ? 13.652 -2.551 1.894 1.00 91.88 205 VAL A C 1
ATOM 1679 O O . VAL A 1 205 ? 12.583 -3.137 2.046 1.00 91.88 205 VAL A O 1
ATOM 1682 N N . GLU A 1 206 ? 14.535 -2.897 0.955 1.00 89.75 206 GLU A N 1
ATOM 1683 C CA . GLU A 1 206 ? 14.331 -3.981 -0.008 1.00 89.75 206 GLU A CA 1
ATOM 1684 C C . GLU A 1 206 ? 14.263 -5.346 0.683 1.00 89.75 206 GLU A C 1
ATOM 1686 O O . GLU A 1 206 ? 13.331 -6.106 0.425 1.00 89.75 206 GLU A O 1
ATOM 1691 N N . LYS A 1 207 ? 15.173 -5.622 1.625 1.00 90.00 207 LYS A N 1
ATOM 1692 C CA . LYS A 1 207 ? 15.188 -6.857 2.421 1.00 90.00 207 LYS A CA 1
ATOM 1693 C C . LYS A 1 207 ? 13.841 -7.131 3.094 1.00 90.00 207 LYS A C 1
ATOM 1695 O O . LYS A 1 207 ? 13.365 -8.261 3.059 1.00 90.00 207 LYS A O 1
ATOM 1700 N N . GLU A 1 208 ? 13.226 -6.108 3.681 1.00 91.31 208 GLU A N 1
ATOM 1701 C CA . GLU A 1 208 ? 11.938 -6.257 4.367 1.00 91.31 208 GLU A CA 1
ATOM 1702 C C . GLU A 1 208 ? 10.739 -6.224 3.401 1.00 91.31 208 GLU A C 1
ATOM 1704 O O . GLU A 1 208 ? 9.623 -6.524 3.803 1.00 91.31 208 GLU A O 1
ATOM 1709 N N . SER A 1 209 ? 10.946 -5.882 2.124 1.00 87.81 209 SER A N 1
ATOM 1710 C CA . SER A 1 209 ? 9.891 -5.838 1.099 1.00 87.81 209 SER A CA 1
ATOM 1711 C C . SER A 1 209 ? 9.694 -7.151 0.336 1.00 87.81 209 SER A C 1
ATOM 1713 O O . SER A 1 209 ? 8.685 -7.317 -0.346 1.00 87.81 209 SER A O 1
ATOM 1715 N N . ILE A 1 210 ? 10.655 -8.076 0.425 1.00 85.25 210 ILE A N 1
ATOM 1716 C CA . ILE A 1 210 ? 10.685 -9.296 -0.386 1.00 85.25 210 ILE A CA 1
ATOM 1717 C C . ILE A 1 210 ? 10.329 -10.544 0.427 1.00 85.25 210 ILE A C 1
ATOM 1719 O O . ILE A 1 210 ? 10.673 -10.683 1.603 1.00 85.25 210 ILE A O 1
ATOM 1723 N N . GLN A 1 211 ? 9.666 -11.488 -0.241 1.00 85.81 211 GLN A N 1
ATOM 1724 C CA . GLN A 1 211 ? 9.280 -12.792 0.302 1.00 85.81 211 GLN A CA 1
ATOM 1725 C C . GLN A 1 211 ? 10.062 -13.924 -0.388 1.00 85.81 211 GLN A C 1
ATOM 1727 O O . GLN A 1 211 ? 9.483 -14.816 -1.005 1.00 85.81 211 GLN A O 1
ATOM 1732 N N . THR A 1 212 ? 11.395 -13.852 -0.345 1.00 81.00 212 THR A N 1
ATOM 1733 C CA . THR A 1 212 ? 12.297 -14.748 -1.097 1.00 81.00 212 THR A CA 1
ATOM 1734 C C . THR A 1 212 ? 13.216 -15.593 -0.216 1.00 81.00 212 THR A C 1
ATOM 1736 O O . THR A 1 212 ? 14.165 -16.186 -0.731 1.00 81.00 212 THR A O 1
ATOM 1739 N N . LEU A 1 213 ? 13.003 -15.633 1.104 1.00 81.00 213 LEU A N 1
ATOM 1740 C CA . LEU A 1 213 ? 13.827 -16.472 1.978 1.00 81.00 213 LEU A CA 1
ATOM 1741 C C . LEU A 1 213 ? 13.620 -17.958 1.666 1.00 81.00 213 LEU A C 1
ATOM 1743 O O . LEU A 1 213 ? 12.524 -18.390 1.302 1.00 81.00 213 LEU A O 1
ATOM 1747 N N . ASP A 1 214 ? 14.683 -18.743 1.838 1.00 74.94 214 ASP A N 1
ATOM 1748 C CA . ASP A 1 214 ? 14.623 -20.190 1.661 1.00 74.94 214 ASP A CA 1
ATOM 1749 C C . ASP A 1 214 ? 13.763 -20.826 2.764 1.00 74.94 214 ASP A C 1
ATOM 1751 O O . ASP A 1 214 ? 13.984 -20.613 3.958 1.00 74.94 214 ASP A O 1
ATOM 1755 N N . LYS A 1 215 ? 12.783 -21.638 2.355 1.00 77.56 215 LYS A N 1
ATOM 1756 C CA . LYS A 1 215 ? 11.902 -22.382 3.262 1.00 77.56 215 LYS A CA 1
ATOM 1757 C C . LYS A 1 215 ? 12.660 -23.386 4.123 1.00 77.56 215 LYS A C 1
ATOM 1759 O O . LYS A 1 215 ? 12.204 -23.658 5.228 1.00 77.56 215 LYS A O 1
ATOM 1764 N N . SER A 1 216 ? 13.815 -23.882 3.671 1.00 74.19 216 SER A N 1
ATOM 1765 C CA . SER A 1 216 ? 14.658 -24.802 4.452 1.00 74.19 216 SER A CA 1
ATOM 1766 C C . SER A 1 216 ? 15.124 -24.208 5.792 1.00 74.19 216 SER A C 1
ATOM 1768 O O . SER A 1 216 ? 15.474 -24.938 6.720 1.00 74.19 216 SER A O 1
ATOM 1770 N N . LEU A 1 217 ? 15.080 -22.877 5.933 1.00 74.12 217 LEU A N 1
ATOM 1771 C CA . LEU A 1 217 ? 15.404 -22.180 7.176 1.00 74.12 217 LEU A CA 1
ATOM 1772 C C . LEU A 1 217 ? 14.377 -22.427 8.294 1.00 74.12 217 LEU A C 1
ATOM 1774 O O . LEU A 1 217 ? 14.726 -22.247 9.459 1.00 74.12 217 LEU A O 1
ATOM 1778 N N . LEU A 1 218 ? 13.144 -22.842 7.969 1.00 75.50 218 LEU A N 1
ATOM 1779 C CA . LEU A 1 218 ? 12.104 -23.156 8.959 1.00 75.50 218 LEU A CA 1
ATOM 1780 C C . LEU A 1 218 ? 12.444 -24.408 9.779 1.00 75.50 218 LEU A C 1
ATOM 1782 O O . LEU A 1 218 ? 12.210 -24.426 10.984 1.00 75.50 218 LEU A O 1
ATOM 1786 N N . ASP A 1 219 ? 13.038 -25.427 9.152 1.00 72.38 219 ASP A N 1
ATOM 1787 C CA . ASP A 1 219 ? 13.198 -26.764 9.746 1.00 72.38 219 ASP A CA 1
ATOM 1788 C C . ASP A 1 219 ? 14.193 -26.810 10.922 1.00 72.38 219 ASP A C 1
ATOM 1790 O O . ASP A 1 219 ? 14.215 -27.773 11.690 1.00 72.38 219 ASP A O 1
ATOM 1794 N N . ASN A 1 220 ? 15.014 -25.768 11.085 1.00 69.88 220 ASN A N 1
ATOM 1795 C CA . ASN A 1 220 ? 16.075 -25.705 12.093 1.00 69.88 220 ASN A CA 1
ATOM 1796 C C . ASN A 1 220 ? 15.829 -24.662 13.194 1.00 69.88 220 ASN A C 1
ATOM 1798 O O . ASN A 1 220 ? 16.653 -24.536 14.104 1.00 69.88 220 ASN A O 1
ATOM 1802 N N . GLU A 1 221 ? 14.731 -23.908 13.123 1.00 81.19 221 GLU A N 1
ATOM 1803 C CA . GLU A 1 221 ? 14.474 -22.806 14.045 1.00 81.19 221 GLU A CA 1
ATOM 1804 C C . GLU A 1 221 ? 13.672 -23.247 15.277 1.00 81.19 221 GLU A C 1
ATOM 1806 O O . GLU A 1 221 ? 12.774 -24.080 15.195 1.00 81.19 221 GLU A O 1
ATOM 1811 N N . LYS A 1 222 ? 13.998 -22.681 16.446 1.00 84.44 222 LYS A N 1
ATOM 1812 C CA . LYS A 1 222 ? 13.285 -22.936 17.713 1.00 84.44 222 LYS A CA 1
ATOM 1813 C C . LYS A 1 222 ? 12.763 -21.664 18.378 1.00 84.44 222 LYS A C 1
ATOM 1815 O O . LYS A 1 222 ? 12.026 -21.749 19.355 1.00 84.44 222 LYS A O 1
ATOM 1820 N N . ASN A 1 223 ? 13.157 -20.490 17.890 1.00 93.12 223 ASN A N 1
ATOM 1821 C CA . ASN A 1 223 ? 12.642 -19.212 18.349 1.00 93.12 223 ASN A CA 1
ATOM 1822 C C . ASN A 1 223 ? 11.331 -18.883 17.615 1.00 93.12 223 ASN A C 1
ATOM 1824 O O . ASN A 1 223 ? 11.327 -18.716 16.397 1.00 93.12 223 ASN A O 1
ATOM 1828 N N . GLY A 1 224 ? 10.228 -18.768 18.358 1.00 93.56 224 GLY A N 1
ATOM 1829 C CA . GLY A 1 224 ? 8.899 -18.557 17.781 1.00 93.56 224 GLY A CA 1
ATOM 1830 C C . GLY A 1 224 ? 8.735 -17.252 16.994 1.00 93.56 224 GLY A C 1
ATOM 1831 O O . GLY A 1 224 ? 8.143 -17.281 15.917 1.00 93.56 224 GLY A O 1
ATOM 1832 N N . ASP A 1 225 ? 9.329 -16.136 17.438 1.00 93.75 225 ASP A N 1
ATOM 1833 C CA . ASP A 1 225 ? 9.318 -14.880 16.664 1.00 93.75 225 ASP A CA 1
ATOM 1834 C C . ASP A 1 225 ? 10.019 -15.068 15.314 1.00 93.75 225 ASP A C 1
ATOM 1836 O O . ASP A 1 225 ? 9.563 -14.597 14.270 1.00 93.75 225 ASP A O 1
ATOM 1840 N N . ARG A 1 226 ? 11.123 -15.821 15.310 1.00 93.44 226 ARG A N 1
ATOM 1841 C CA . ARG A 1 226 ? 11.870 -16.117 14.088 1.00 93.44 226 ARG A CA 1
ATOM 1842 C C . ARG A 1 226 ? 11.132 -17.093 13.172 1.00 93.44 226 ARG A C 1
ATOM 1844 O O . ARG A 1 226 ? 11.182 -16.912 11.958 1.00 93.44 226 ARG A O 1
ATOM 1851 N N . ILE A 1 227 ? 10.412 -18.073 13.718 1.00 95.31 227 ILE A N 1
ATOM 1852 C CA . ILE A 1 227 ? 9.511 -18.938 12.939 1.00 95.31 227 ILE A CA 1
ATOM 1853 C C . ILE A 1 227 ? 8.430 -18.085 12.268 1.00 95.31 227 ILE A C 1
ATOM 1855 O O . ILE A 1 227 ? 8.231 -18.192 11.057 1.00 95.31 227 ILE A O 1
ATOM 1859 N N . ASN A 1 228 ? 7.788 -17.184 13.016 1.00 97.00 228 ASN A N 1
ATOM 1860 C CA . ASN A 1 228 ? 6.772 -16.279 12.481 1.00 97.00 228 ASN A CA 1
ATOM 1861 C C . ASN A 1 228 ? 7.329 -15.394 11.355 1.00 97.00 228 ASN A C 1
ATOM 1863 O O . ASN A 1 228 ? 6.703 -15.270 10.300 1.00 97.00 228 ASN A O 1
ATOM 1867 N N . ALA A 1 229 ? 8.533 -14.848 11.537 1.00 94.69 229 ALA A N 1
ATOM 1868 C CA . ALA A 1 229 ? 9.243 -14.098 10.506 1.00 94.69 229 ALA A CA 1
ATOM 1869 C C . ALA A 1 229 ? 9.506 -14.919 9.241 1.00 94.69 229 ALA A C 1
ATOM 1871 O O . ALA A 1 229 ? 9.220 -14.467 8.132 1.00 94.69 229 ALA A O 1
ATOM 1872 N N . LEU A 1 230 ? 10.011 -16.144 9.389 1.00 94.38 230 LEU A N 1
ATOM 1873 C CA . LEU A 1 230 ? 10.271 -17.029 8.258 1.00 94.38 230 LEU A CA 1
ATOM 1874 C C . LEU A 1 230 ? 8.979 -17.407 7.522 1.00 94.38 230 LEU A C 1
ATOM 1876 O O . LEU A 1 230 ? 8.968 -17.432 6.292 1.00 94.38 230 LEU A O 1
ATOM 1880 N N . LEU A 1 231 ? 7.870 -17.642 8.228 1.00 95.38 231 LEU A N 1
ATOM 1881 C CA . LEU A 1 231 ? 6.575 -17.917 7.595 1.00 95.38 231 LEU A CA 1
ATOM 1882 C C . LEU A 1 231 ? 6.142 -16.780 6.659 1.00 95.38 231 LEU A C 1
ATOM 1884 O O . LEU A 1 231 ? 5.650 -17.057 5.562 1.00 95.38 231 LEU A O 1
ATOM 1888 N N . VAL A 1 232 ? 6.376 -15.524 7.050 1.00 96.00 232 VAL A N 1
ATOM 1889 C CA . VAL A 1 232 ? 6.074 -14.369 6.197 1.00 96.00 232 VAL A CA 1
ATOM 1890 C C . VAL A 1 232 ? 7.092 -14.210 5.070 1.00 96.00 232 VAL A C 1
ATOM 1892 O O . VAL A 1 232 ? 6.721 -14.208 3.896 1.00 96.00 232 VAL A O 1
ATOM 1895 N N . HIS A 1 233 ? 8.382 -14.107 5.388 1.00 92.62 233 HIS A N 1
ATOM 1896 C CA . HIS A 1 233 ? 9.420 -13.746 4.413 1.00 92.62 233 HIS A CA 1
ATOM 1897 C C . HIS A 1 233 ? 9.815 -14.885 3.452 1.00 92.62 233 HIS A C 1
ATOM 1899 O O . HIS A 1 233 ? 10.576 -14.663 2.514 1.00 92.62 233 HIS A O 1
ATOM 1905 N N . THR A 1 234 ? 9.279 -16.096 3.630 1.00 91.06 234 THR A N 1
ATOM 1906 C CA . THR A 1 234 ? 9.334 -17.181 2.624 1.00 91.06 234 THR A CA 1
ATOM 1907 C C . THR A 1 234 ? 8.137 -17.168 1.660 1.00 91.06 234 THR A C 1
ATOM 1909 O O . THR A 1 234 ? 8.017 -18.054 0.810 1.00 91.06 234 THR A O 1
ATOM 1912 N N . GLY A 1 235 ? 7.194 -16.233 1.836 1.00 90.44 235 GLY A N 1
ATOM 1913 C CA . GLY A 1 235 ? 5.944 -16.180 1.071 1.00 90.44 235 GLY A CA 1
ATOM 1914 C C . GLY A 1 235 ? 4.945 -17.275 1.449 1.00 90.44 235 GLY A C 1
ATOM 1915 O O . GLY A 1 235 ? 4.001 -17.537 0.707 1.00 90.44 235 GLY A O 1
ATOM 1916 N N . SER A 1 236 ? 5.158 -17.968 2.573 1.00 92.38 236 SER A N 1
ATOM 1917 C CA . SER A 1 236 ? 4.287 -19.070 2.997 1.00 92.38 236 SER A CA 1
ATOM 1918 C C . SER A 1 236 ? 2.970 -18.571 3.595 1.00 92.38 236 SER A C 1
ATOM 1920 O O . SER A 1 236 ? 1.942 -19.242 3.465 1.00 92.38 236 SER A O 1
ATOM 1922 N N . ILE A 1 237 ? 2.998 -17.418 4.270 1.00 95.38 237 ILE A N 1
ATOM 1923 C CA . ILE A 1 237 ? 1.837 -16.779 4.892 1.00 95.38 237 ILE A CA 1
ATOM 1924 C C . ILE A 1 237 ? 1.898 -15.266 4.689 1.00 95.38 237 ILE A C 1
ATOM 1926 O O . ILE A 1 237 ? 2.925 -14.643 4.929 1.00 95.38 237 ILE A O 1
ATOM 1930 N N . GLY A 1 238 ? 0.751 -14.680 4.349 1.00 95.94 238 GLY A N 1
ATOM 1931 C CA . GLY A 1 238 ? 0.600 -13.239 4.199 1.00 95.94 238 GLY A CA 1
ATOM 1932 C C . GLY A 1 238 ? 1.234 -12.694 2.921 1.00 95.94 238 GLY A C 1
ATOM 1933 O O . GLY A 1 238 ? 1.968 -13.388 2.218 1.00 95.94 238 GLY A O 1
ATOM 1934 N N . ASN A 1 239 ? 0.913 -11.443 2.617 1.00 96.19 239 ASN A N 1
ATOM 1935 C CA . ASN A 1 239 ? 1.389 -10.742 1.432 1.00 96.19 239 ASN A CA 1
ATOM 1936 C C . ASN A 1 239 ? 2.074 -9.444 1.856 1.00 96.19 239 ASN A C 1
ATOM 1938 O O . ASN A 1 239 ? 1.434 -8.600 2.487 1.00 96.19 239 ASN A O 1
ATOM 1942 N N . ILE A 1 240 ? 3.357 -9.286 1.526 1.00 96.31 240 ILE A N 1
ATOM 1943 C CA . ILE A 1 240 ? 4.056 -8.014 1.729 1.00 96.31 240 ILE A CA 1
ATOM 1944 C C . ILE A 1 240 ? 3.735 -7.102 0.548 1.00 96.31 240 ILE A C 1
ATOM 1946 O O . ILE A 1 240 ? 3.990 -7.437 -0.606 1.00 96.31 240 ILE A O 1
ATOM 1950 N N . ARG A 1 241 ? 3.184 -5.926 0.841 1.00 95.06 241 ARG A N 1
ATOM 1951 C CA . ARG A 1 241 ? 2.858 -4.898 -0.151 1.00 95.06 241 ARG A CA 1
ATOM 1952 C C . ARG A 1 241 ? 3.333 -3.530 0.307 1.00 95.06 241 ARG A C 1
ATOM 1954 O O . ARG A 1 241 ? 3.712 -3.334 1.461 1.00 95.06 241 ARG A O 1
ATOM 1961 N N . GLN A 1 242 ? 3.290 -2.556 -0.595 1.00 94.69 242 GLN A N 1
ATOM 1962 C CA . GLN A 1 242 ? 3.449 -1.162 -0.197 1.00 94.69 242 GLN A CA 1
ATOM 1963 C C . GLN A 1 242 ? 2.353 -0.760 0.795 1.00 94.69 242 GLN A C 1
ATOM 1965 O O . GLN A 1 242 ? 1.246 -1.312 0.813 1.00 94.69 242 GLN A O 1
ATOM 1970 N N . ILE A 1 243 ? 2.686 0.204 1.642 1.00 96.50 243 ILE A N 1
ATOM 1971 C CA . ILE A 1 243 ? 1.716 0.819 2.536 1.00 96.50 243 ILE A CA 1
ATOM 1972 C C . ILE A 1 243 ? 0.653 1.583 1.733 1.00 96.50 243 ILE A C 1
ATOM 1974 O O . ILE A 1 243 ? 0.985 2.241 0.747 1.00 96.50 243 ILE A O 1
ATOM 1978 N N . ASN A 1 244 ? -0.612 1.511 2.148 1.00 95.81 244 ASN A N 1
ATOM 1979 C CA . ASN A 1 244 ? -1.690 2.293 1.528 1.00 95.81 244 ASN A CA 1
ATOM 1980 C C . ASN A 1 244 ? -1.879 3.667 2.204 1.00 95.81 244 ASN A C 1
ATOM 1982 O O . ASN A 1 244 ? -1.206 4.003 3.184 1.00 95.81 244 ASN A O 1
ATOM 1986 N N . PHE A 1 245 ? -2.809 4.471 1.683 1.00 95.25 245 PHE A N 1
ATOM 1987 C CA . PHE A 1 245 ? -3.129 5.798 2.202 1.00 95.25 245 PHE A CA 1
ATOM 1988 C C . PHE A 1 245 ? -3.480 5.757 3.691 1.00 95.25 245 PHE A C 1
ATOM 1990 O O . PHE A 1 245 ? -2.793 6.407 4.477 1.00 95.25 245 PHE A O 1
ATOM 1997 N N . LEU A 1 246 ? -4.488 4.978 4.104 1.00 97.12 246 LEU A N 1
ATOM 1998 C CA . LEU A 1 246 ? -4.942 4.957 5.496 1.00 97.12 246 LEU A CA 1
ATOM 1999 C C . LEU A 1 246 ? -3.821 4.559 6.467 1.00 97.12 246 LEU A C 1
ATOM 2001 O O . LEU A 1 246 ? -3.594 5.244 7.465 1.00 97.12 246 LEU A O 1
ATOM 2005 N N . GLU A 1 247 ? -3.088 3.489 6.160 1.00 98.12 247 GLU A N 1
ATOM 2006 C CA . GLU A 1 247 ? -1.946 3.035 6.957 1.00 98.12 247 GLU A CA 1
ATOM 2007 C C . GLU A 1 247 ? -0.882 4.142 7.069 1.00 98.12 247 GLU A C 1
ATOM 2009 O O . GLU A 1 247 ? -0.391 4.438 8.163 1.00 98.12 247 GLU A O 1
ATOM 2014 N N . SER A 1 248 ? -0.567 4.810 5.951 1.00 97.44 248 SER A N 1
ATOM 2015 C CA . SER A 1 248 ? 0.423 5.892 5.917 1.00 97.44 248 SER A CA 1
ATOM 2016 C C . SER A 1 248 ? -0.015 7.125 6.702 1.00 97.44 248 SER A C 1
ATOM 2018 O O . SER A 1 248 ? 0.822 7.769 7.330 1.00 97.44 248 SER A O 1
ATOM 2020 N N . GLN A 1 249 ? -1.314 7.429 6.724 1.00 97.38 249 GLN A N 1
ATOM 2021 C CA . GLN A 1 249 ? -1.872 8.551 7.470 1.00 97.38 249 GLN A CA 1
ATOM 2022 C C . GLN A 1 249 ? -1.820 8.307 8.982 1.00 97.38 249 GLN A C 1
ATOM 2024 O O . GLN A 1 249 ? -1.495 9.229 9.729 1.00 97.38 249 GLN A O 1
ATOM 2029 N N . LEU A 1 250 ? -2.038 7.070 9.442 1.00 97.62 250 LEU A N 1
ATOM 2030 C CA . LEU A 1 250 ? -1.878 6.708 10.858 1.00 97.62 250 LEU A CA 1
ATOM 2031 C C . LEU A 1 250 ? -0.412 6.784 11.311 1.00 97.62 250 LEU A C 1
ATOM 2033 O O . LEU A 1 250 ? -0.116 7.375 12.351 1.00 97.62 250 LEU A O 1
ATOM 2037 N N . LEU A 1 251 ? 0.519 6.272 10.499 1.00 96.94 251 LEU A N 1
ATOM 2038 C CA . LEU A 1 251 ? 1.962 6.465 10.705 1.00 96.94 251 LEU A CA 1
ATOM 2039 C C . LEU A 1 251 ? 2.344 7.946 10.715 1.00 96.94 251 LEU A C 1
ATOM 2041 O O . LEU A 1 251 ? 3.090 8.388 11.581 1.00 96.94 251 LEU A O 1
ATOM 2045 N N . ASN A 1 252 ? 1.838 8.722 9.757 1.00 96.94 252 ASN A N 1
ATOM 2046 C CA . ASN A 1 252 ? 2.101 10.151 9.655 1.00 96.94 252 ASN A CA 1
ATOM 2047 C C . ASN A 1 252 ? 1.580 10.902 10.888 1.00 96.94 252 ASN A C 1
ATOM 2049 O O . ASN A 1 252 ? 2.267 11.786 11.396 1.00 96.94 252 ASN A O 1
ATOM 2053 N N . TYR A 1 253 ? 0.404 10.532 11.400 1.00 96.56 253 TYR A N 1
ATOM 2054 C CA . TYR A 1 253 ? -0.136 11.072 12.645 1.00 96.56 253 TYR A CA 1
ATOM 2055 C C . TYR A 1 253 ? 0.803 10.788 13.827 1.00 96.56 253 TYR A C 1
ATOM 2057 O O . TYR A 1 253 ? 1.194 11.724 14.527 1.00 96.56 253 TYR A O 1
ATOM 2065 N N . GLN A 1 254 ? 1.251 9.537 13.996 1.00 95.94 254 GLN A N 1
ATOM 2066 C CA . GLN A 1 254 ? 2.212 9.184 15.047 1.00 95.94 254 GLN A CA 1
ATOM 2067 C C . GLN A 1 254 ? 3.536 9.942 14.893 1.00 95.94 254 GLN A C 1
ATOM 2069 O O . GLN A 1 254 ? 4.000 10.554 15.852 1.00 95.94 254 GLN A O 1
ATOM 2074 N N . ALA A 1 255 ? 4.112 9.966 13.690 1.00 95.12 255 ALA A N 1
ATOM 2075 C CA . ALA A 1 255 ? 5.395 10.610 13.410 1.00 95.12 255 ALA A CA 1
ATOM 2076 C C . ALA A 1 255 ? 5.375 12.135 13.623 1.00 95.12 255 ALA A C 1
ATOM 2078 O O . ALA A 1 255 ? 6.410 12.731 13.918 1.00 95.12 255 ALA A O 1
ATOM 2079 N N . ASN A 1 256 ? 4.210 12.779 13.487 1.00 94.62 256 ASN A N 1
ATOM 2080 C CA . ASN A 1 256 ? 4.038 14.197 13.819 1.00 94.62 256 ASN A CA 1
ATOM 2081 C C . ASN A 1 256 ? 3.881 14.441 15.328 1.00 94.62 256 ASN A C 1
ATOM 2083 O O . ASN A 1 256 ? 4.204 15.528 15.804 1.00 94.62 256 ASN A O 1
ATOM 2087 N N . LYS A 1 257 ? 3.379 13.455 16.078 1.00 93.06 257 LYS A N 1
ATOM 2088 C CA . LYS A 1 257 ? 3.196 13.532 17.534 1.00 93.06 257 LYS A CA 1
ATOM 2089 C C . LYS A 1 257 ? 4.496 13.235 18.284 1.00 93.06 257 LYS A C 1
ATOM 2091 O O . LYS A 1 257 ? 4.829 13.936 19.238 1.00 93.06 257 LYS A O 1
ATOM 2096 N N . VAL A 1 258 ? 5.219 12.201 17.859 1.00 91.62 258 VAL A N 1
ATOM 2097 C CA . VAL A 1 258 ? 6.476 11.736 18.454 1.00 91.62 258 VAL A CA 1
ATOM 2098 C C . VAL A 1 258 ? 7.446 11.391 17.328 1.00 91.62 258 VAL A C 1
ATOM 2100 O O . VAL A 1 258 ? 7.100 10.673 16.393 1.00 91.62 258 VAL A O 1
ATOM 2103 N N . SER A 1 259 ? 8.680 11.890 17.417 1.00 91.75 259 SER A N 1
ATOM 2104 C CA . SER A 1 259 ? 9.730 11.559 16.449 1.00 91.75 259 SER A CA 1
ATOM 2105 C C . SER A 1 259 ? 10.091 10.077 16.560 1.00 91.75 259 SER A C 1
ATOM 2107 O O . SER A 1 259 ? 10.896 9.693 17.404 1.00 91.75 259 SER A O 1
ATOM 2109 N N . MET A 1 260 ? 9.523 9.247 15.683 1.00 91.00 260 MET A N 1
ATOM 2110 C CA . MET A 1 260 ? 9.739 7.793 15.673 1.00 91.00 260 MET A CA 1
ATOM 2111 C C . MET A 1 260 ? 11.203 7.395 15.432 1.00 91.00 260 MET A C 1
ATOM 2113 O O . MET A 1 260 ? 11.603 6.286 15.769 1.00 91.00 260 MET A O 1
ATOM 2117 N N . PHE A 1 261 ? 12.016 8.291 14.860 1.00 91.75 261 PHE A N 1
ATOM 2118 C CA . PHE A 1 261 ? 13.446 8.053 14.663 1.00 91.75 261 PHE A CA 1
ATOM 2119 C C . PHE A 1 261 ? 14.238 8.173 15.974 1.00 91.75 261 PHE A C 1
ATOM 2121 O O . PHE A 1 261 ? 15.071 7.324 16.272 1.00 91.75 261 PHE A O 1
ATOM 2128 N N . SER A 1 262 ? 13.977 9.219 16.767 1.00 90.81 262 SER A N 1
ATOM 2129 C CA . SER A 1 262 ? 14.696 9.480 18.027 1.00 90.81 262 SER A CA 1
ATOM 2130 C C . SER A 1 262 ? 14.028 8.858 19.252 1.00 90.81 262 SER A C 1
ATOM 2132 O O . SER A 1 262 ? 14.657 8.699 20.294 1.00 90.81 262 SER A O 1
ATOM 2134 N N . SER A 1 263 ? 12.738 8.561 19.149 1.00 90.81 263 SER A N 1
ATOM 2135 C CA . SER A 1 263 ? 11.896 8.014 20.206 1.00 90.81 263 SER A CA 1
ATOM 2136 C C . SER A 1 263 ? 11.040 6.907 19.592 1.00 90.81 263 SER A C 1
ATOM 2138 O O . SER A 1 263 ? 9.909 7.165 19.163 1.00 90.81 263 SER A O 1
ATOM 2140 N N . PRO A 1 264 ? 11.611 5.691 19.494 1.00 87.88 264 PRO A N 1
ATOM 2141 C CA . PRO A 1 264 ? 10.906 4.496 19.049 1.00 87.88 264 PRO A CA 1
ATOM 2142 C C . PRO A 1 264 ? 9.534 4.411 19.690 1.00 87.88 264 PRO A C 1
ATOM 2144 O O . PRO A 1 264 ? 9.426 4.506 20.912 1.00 87.88 264 PRO A O 1
ATOM 2147 N N . SER A 1 265 ? 8.494 4.291 18.875 1.00 92.81 265 SER A N 1
ATOM 2148 C CA . SER A 1 265 ? 7.137 4.173 19.388 1.00 92.81 265 SER A CA 1
ATOM 2149 C C . SER A 1 265 ? 6.261 3.344 18.474 1.00 92.81 265 SER A C 1
ATOM 2151 O O . SER A 1 265 ? 6.372 3.382 17.243 1.00 92.81 265 SER A O 1
ATOM 2153 N N . GLU A 1 266 ? 5.369 2.611 19.117 1.00 95.06 266 GLU A N 1
ATOM 2154 C CA . GLU A 1 266 ? 4.396 1.750 18.476 1.00 95.06 266 GLU A CA 1
ATOM 2155 C C . GLU A 1 266 ? 2.966 2.200 18.792 1.00 95.06 266 GLU A C 1
ATOM 2157 O O . GLU A 1 266 ? 2.679 2.899 19.772 1.00 95.06 266 GLU A O 1
ATOM 2162 N N . PHE A 1 267 ? 2.046 1.792 17.932 1.00 97.50 267 PHE A N 1
ATOM 2163 C CA . PHE A 1 267 ? 0.627 2.050 18.025 1.00 97.50 267 PHE A CA 1
ATOM 2164 C C . PHE A 1 267 ? -0.175 0.852 17.528 1.00 97.50 267 PHE A C 1
ATOM 2166 O O . PHE A 1 267 ? 0.298 0.016 16.754 1.00 97.50 267 PHE A O 1
ATOM 2173 N N . HIS A 1 268 ? -1.451 0.843 17.907 1.00 98.31 268 HIS A N 1
ATOM 2174 C CA . HIS A 1 268 ? -2.461 -0.004 17.287 1.00 98.31 268 HIS A CA 1
ATOM 2175 C C . HIS A 1 268 ? -3.532 0.840 16.595 1.00 98.31 268 HIS A C 1
ATOM 2177 O O . HIS A 1 268 ? -4.046 1.801 17.167 1.00 98.31 268 HIS A O 1
ATOM 2183 N N . GLY A 1 269 ? -3.886 0.451 15.374 1.00 98.44 269 GLY A N 1
ATOM 2184 C CA . GLY A 1 269 ? -5.040 0.923 14.625 1.00 98.44 269 GLY A CA 1
ATOM 2185 C C . GLY A 1 269 ? -6.075 -0.195 14.506 1.00 98.44 269 GLY A C 1
ATOM 2186 O O . GLY A 1 269 ? -5.749 -1.293 14.078 1.00 98.44 269 GLY A O 1
ATOM 2187 N N . PHE A 1 270 ? -7.329 0.053 14.861 1.00 98.75 270 PHE A N 1
ATOM 2188 C CA . PHE A 1 270 ? -8.430 -0.891 14.677 1.00 98.75 270 PHE A CA 1
ATOM 2189 C C . PHE A 1 270 ? -9.391 -0.306 13.654 1.00 98.75 270 PHE A C 1
ATOM 2191 O O . PHE A 1 270 ? -9.971 0.758 13.869 1.00 98.75 270 PHE A O 1
ATOM 2198 N N . ILE A 1 271 ? -9.538 -0.999 12.534 1.00 98.62 271 ILE A N 1
ATOM 2199 C CA . ILE A 1 271 ? -10.257 -0.522 11.361 1.00 98.62 271 ILE A CA 1
ATOM 2200 C C . ILE A 1 271 ? -11.599 -1.242 11.325 1.00 98.62 271 ILE A C 1
ATOM 2202 O O . ILE A 1 271 ? -11.670 -2.441 11.049 1.00 98.62 271 ILE A O 1
ATOM 2206 N N . ALA A 1 272 ? -12.664 -0.512 11.637 1.00 98.56 272 ALA A N 1
ATOM 2207 C CA . ALA A 1 272 ? -14.030 -0.999 11.611 1.00 98.56 272 ALA A CA 1
ATOM 2208 C C . ALA A 1 272 ? -14.791 -0.416 10.419 1.00 98.56 272 ALA A C 1
ATOM 2210 O O . ALA A 1 272 ? -14.598 0.738 10.045 1.00 98.56 272 ALA A O 1
ATOM 2211 N N . LYS A 1 273 ? -15.689 -1.208 9.842 1.00 98.50 273 LYS A N 1
ATOM 2212 C CA . LYS A 1 273 ? -16.521 -0.821 8.706 1.00 98.50 273 LYS A CA 1
ATOM 2213 C C . LYS A 1 273 ? -17.995 -1.013 9.029 1.00 98.50 273 LYS A C 1
ATOM 2215 O O . LYS A 1 273 ? -18.361 -1.995 9.673 1.00 98.50 273 LYS A O 1
ATOM 2220 N N . ASN A 1 274 ? -18.832 -0.095 8.566 1.00 98.50 274 ASN A N 1
ATOM 2221 C CA . ASN A 1 274 ? -20.281 -0.233 8.570 1.00 98.50 274 ASN A CA 1
ATOM 2222 C C . ASN A 1 274 ? -20.784 -0.104 7.129 1.00 98.50 274 ASN A C 1
ATOM 2224 O O . ASN A 1 274 ? -20.827 0.997 6.582 1.00 98.50 274 ASN A O 1
ATOM 2228 N N . ASP A 1 275 ? -21.132 -1.240 6.520 1.00 97.38 275 ASP A N 1
ATOM 2229 C CA . ASP A 1 275 ? -21.537 -1.307 5.111 1.00 97.38 275 ASP A CA 1
ATOM 2230 C C . ASP A 1 275 ? -22.841 -0.531 4.857 1.00 97.38 275 ASP A C 1
ATOM 2232 O O . ASP A 1 275 ? -22.968 0.144 3.843 1.00 97.38 275 ASP A O 1
ATOM 2236 N N . THR A 1 276 ? -23.790 -0.568 5.801 1.00 97.75 276 THR A N 1
ATOM 2237 C CA . THR A 1 276 ? -25.087 0.123 5.686 1.00 97.75 276 THR A CA 1
ATOM 2238 C C . THR A 1 276 ? -24.942 1.641 5.732 1.00 97.75 276 THR A C 1
ATOM 2240 O O . THR A 1 276 ? -25.699 2.356 5.081 1.00 97.75 276 THR A O 1
ATOM 2243 N N . LEU A 1 277 ? -23.994 2.141 6.528 1.00 97.94 277 LEU A N 1
ATOM 2244 C CA . LEU A 1 277 ? -23.713 3.573 6.633 1.00 97.94 277 LEU A CA 1
ATOM 2245 C C . LEU A 1 277 ? -22.699 4.058 5.592 1.00 97.94 277 LEU A C 1
ATOM 2247 O O . LEU A 1 277 ? -22.492 5.265 5.504 1.00 97.94 277 LEU A O 1
ATOM 2251 N N . GLU A 1 278 ? -22.058 3.145 4.855 1.00 97.81 278 GLU A N 1
ATOM 2252 C CA . GLU A 1 278 ? -20.922 3.424 3.968 1.00 97.81 278 GLU A CA 1
ATOM 2253 C C . GLU A 1 278 ? -19.795 4.178 4.693 1.00 97.81 278 GLU A C 1
ATOM 2255 O O . GLU A 1 278 ? -19.268 5.188 4.218 1.00 97.81 278 GLU A O 1
ATOM 2260 N N . LYS A 1 279 ? -19.443 3.707 5.897 1.00 98.19 279 LYS A N 1
ATOM 2261 C CA . LYS A 1 279 ? -18.443 4.357 6.753 1.00 98.19 279 LYS A CA 1
ATOM 2262 C C . LYS A 1 279 ? -17.336 3.426 7.207 1.00 98.19 279 LYS A C 1
ATOM 2264 O O . LYS A 1 279 ? -17.552 2.247 7.489 1.00 98.19 279 LYS A O 1
ATOM 2269 N N . VAL A 1 280 ? -16.166 4.028 7.379 1.00 98.31 280 VAL A N 1
ATOM 2270 C CA . VAL A 1 280 ? -15.006 3.454 8.054 1.00 98.31 280 VAL A CA 1
ATOM 2271 C C . VAL A 1 280 ? -14.778 4.230 9.341 1.00 98.31 280 VAL A C 1
ATOM 2273 O O . VAL A 1 280 ? -14.837 5.460 9.369 1.00 98.31 280 VAL A O 1
ATOM 2276 N N . ARG A 1 281 ? -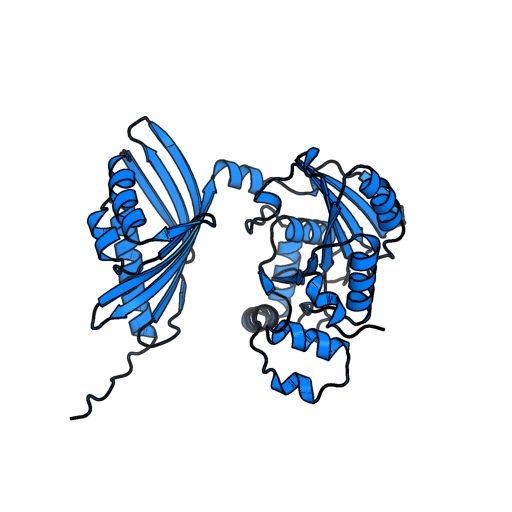14.500 3.508 10.420 1.00 98.44 281 ARG A N 1
ATOM 2277 C CA . ARG A 1 281 ? -14.062 4.072 11.687 1.00 98.44 281 ARG A CA 1
ATOM 2278 C C . ARG A 1 281 ? -12.726 3.471 12.061 1.00 98.44 281 ARG A C 1
ATOM 2280 O O . ARG A 1 281 ? -12.563 2.255 12.075 1.00 98.44 281 ARG A O 1
ATOM 2287 N N . VAL A 1 282 ? -11.781 4.337 12.384 1.00 98.50 282 VAL A N 1
ATOM 2288 C CA . VAL A 1 282 ? -10.416 3.946 12.707 1.00 98.50 282 VAL A CA 1
ATOM 2289 C C . VAL A 1 282 ? -10.147 4.350 14.135 1.00 98.50 282 VAL A C 1
ATOM 2291 O O . VAL A 1 282 ? -10.008 5.534 14.425 1.00 98.50 282 VAL A O 1
ATOM 2294 N N . TYR A 1 283 ? -10.110 3.368 15.025 1.00 98.69 283 TYR A N 1
ATOM 2295 C CA . TYR A 1 283 ? -9.657 3.575 16.391 1.00 98.69 283 TYR A CA 1
ATOM 2296 C C . TYR A 1 283 ? -8.143 3.508 16.414 1.00 98.69 283 TYR A C 1
ATOM 2298 O O . TYR A 1 283 ? -7.552 2.649 15.770 1.00 98.69 283 TYR A O 1
ATOM 2306 N N . PHE A 1 284 ? -7.514 4.380 17.176 1.00 98.44 284 PHE A N 1
ATOM 2307 C CA . PHE A 1 284 ? -6.071 4.477 17.240 1.00 98.44 284 PHE A CA 1
ATOM 2308 C C . PHE A 1 284 ? -5.642 4.665 18.682 1.00 98.44 284 PHE A C 1
ATOM 2310 O O . PHE A 1 284 ? -6.191 5.513 19.394 1.00 98.44 284 PHE A O 1
ATOM 2317 N N . CYS A 1 285 ? -4.662 3.875 19.109 1.00 97.75 285 CYS A N 1
ATOM 2318 C CA . CYS A 1 285 ? -3.975 4.124 20.360 1.00 97.75 285 CYS A CA 1
ATOM 2319 C C . CYS A 1 285 ? -2.466 4.093 20.201 1.00 97.75 285 CYS A C 1
ATOM 2321 O O . CYS A 1 285 ? -1.912 3.132 19.669 1.00 97.75 285 CYS A O 1
ATOM 2323 N N . SER A 1 286 ? -1.813 5.123 20.725 1.00 96.31 286 SER A N 1
ATOM 2324 C CA . SER A 1 286 ? -0.360 5.246 20.729 1.00 96.31 286 SER A CA 1
ATOM 2325 C C . SER A 1 286 ? 0.139 5.851 22.029 1.00 96.31 286 SER A C 1
ATOM 2327 O O . SER A 1 286 ? -0.623 6.493 22.757 1.00 96.31 286 SER A O 1
ATOM 2329 N N . SER A 1 287 ? 1.426 5.661 22.295 1.00 92.56 287 SER A N 1
ATOM 2330 C CA . SER A 1 287 ? 2.164 6.316 23.370 1.00 92.56 287 SER A CA 1
ATOM 2331 C C . SER A 1 287 ? 3.374 7.045 22.772 1.00 92.56 287 SER A C 1
ATOM 2333 O O . SER A 1 287 ? 3.611 7.002 21.560 1.00 92.56 287 SER A O 1
ATOM 2335 N N . GLY A 1 288 ? 4.146 7.738 23.610 1.00 89.12 288 GLY A N 1
ATOM 2336 C CA . GLY A 1 288 ? 5.512 8.155 23.256 1.00 89.12 288 GLY A CA 1
ATOM 2337 C C . GLY A 1 288 ? 6.591 7.224 23.806 1.00 89.12 288 GLY A C 1
ATOM 2338 O O . GLY A 1 288 ? 7.749 7.618 23.891 1.00 89.12 288 GLY A O 1
ATOM 2339 N N . SER A 1 289 ? 6.203 6.014 24.213 1.00 88.88 289 SER A N 1
ATOM 2340 C CA . SER A 1 289 ? 7.102 4.948 24.656 1.00 88.88 289 SER A CA 1
ATOM 2341 C C . SER A 1 289 ? 7.270 3.888 23.564 1.00 88.88 289 SER A C 1
ATOM 2343 O O . SER A 1 289 ? 6.509 3.864 22.601 1.00 88.88 289 SER A O 1
ATOM 2345 N N . GLU A 1 290 ? 8.248 2.994 23.745 1.00 87.44 290 GLU A N 1
ATOM 2346 C CA . GLU A 1 290 ? 8.577 1.917 22.792 1.00 87.44 290 GLU A CA 1
ATOM 2347 C C . GLU A 1 290 ? 7.370 1.022 22.483 1.00 87.44 290 GLU A C 1
ATOM 2349 O O . GLU A 1 290 ? 7.143 0.687 21.329 1.00 87.44 290 GLU A O 1
ATOM 2354 N N . TRP A 1 291 ? 6.550 0.716 23.491 1.00 89.06 291 TRP A N 1
ATOM 2355 C CA . TRP A 1 291 ? 5.395 -0.170 23.356 1.00 89.06 291 TRP A CA 1
ATOM 2356 C C . TRP A 1 291 ? 4.071 0.597 23.266 1.00 89.06 291 TRP A C 1
ATOM 2358 O O . TRP A 1 291 ? 3.896 1.619 23.952 1.00 89.06 291 TRP A O 1
ATOM 2368 N N . PRO A 1 292 ? 3.094 0.087 22.491 1.00 89.31 292 PRO A N 1
ATOM 2369 C CA . PRO A 1 292 ? 1.787 0.710 22.419 1.00 89.31 292 PRO A CA 1
ATOM 2370 C C . PRO A 1 292 ? 1.053 0.540 23.759 1.00 89.31 292 PRO A C 1
ATOM 2372 O O . PRO A 1 292 ? 1.248 -0.447 24.481 1.00 89.31 292 PRO A O 1
ATOM 2375 N N . PRO A 1 293 ? 0.170 1.481 24.127 1.00 93.38 293 PRO A N 1
ATOM 2376 C CA . PRO A 1 293 ? -0.626 1.331 25.331 1.00 93.38 293 PRO A CA 1
ATOM 2377 C C . PRO A 1 293 ? -1.625 0.179 25.160 1.00 93.38 293 PRO A C 1
ATOM 2379 O O . PRO A 1 293 ? -2.128 -0.086 24.067 1.00 93.38 293 PRO A O 1
ATOM 2382 N N . LYS A 1 294 ? -1.978 -0.494 26.264 1.00 95.00 294 LYS A N 1
ATOM 2383 C CA . LYS A 1 294 ? -2.953 -1.597 26.224 1.00 95.00 294 LYS A CA 1
ATOM 2384 C C . LYS A 1 294 ? -4.300 -1.092 25.677 1.00 95.00 294 LYS A C 1
ATOM 2386 O O . LYS A 1 294 ? -4.928 -0.251 26.330 1.00 95.00 294 LYS A O 1
ATOM 2391 N N . PRO A 1 295 ? -4.842 -1.662 24.585 1.00 96.12 295 PRO A N 1
ATOM 2392 C CA . PRO A 1 295 ? -5.998 -1.115 23.862 1.00 96.12 295 PRO A CA 1
ATOM 2393 C C . PRO A 1 295 ? -7.353 -1.378 24.549 1.00 96.12 295 PRO A C 1
ATOM 2395 O O . PRO A 1 295 ? -8.395 -1.426 23.904 1.00 96.12 295 PRO A O 1
ATOM 2398 N N . THR A 1 296 ? -7.380 -1.553 25.873 1.00 96.69 296 THR A N 1
ATOM 2399 C CA . THR A 1 296 ? -8.580 -1.948 26.639 1.00 96.69 296 THR A CA 1
ATOM 2400 C C . THR A 1 296 ? -9.772 -1.011 26.437 1.00 96.69 296 THR A C 1
ATOM 2402 O O . THR A 1 296 ? -10.913 -1.465 26.404 1.00 96.69 296 THR A O 1
ATOM 2405 N N . ILE A 1 297 ? -9.515 0.287 26.272 1.00 97.50 297 ILE A N 1
ATOM 2406 C CA . ILE A 1 297 ? -10.543 1.311 26.053 1.00 97.50 297 ILE A CA 1
ATOM 2407 C C . ILE A 1 297 ? -11.158 1.166 24.665 1.00 97.50 297 ILE A C 1
ATOM 2409 O O . ILE A 1 297 ? -12.378 1.176 24.539 1.00 97.50 297 ILE A O 1
ATOM 2413 N N . ILE A 1 298 ? -10.320 0.967 23.645 1.00 97.94 298 ILE A N 1
ATOM 2414 C CA . ILE A 1 298 ? -10.773 0.743 22.270 1.00 97.94 298 ILE A CA 1
ATOM 2415 C C . ILE A 1 298 ? -11.564 -0.561 22.178 1.00 97.94 298 ILE A C 1
ATOM 2417 O O . ILE A 1 298 ? -12.631 -0.578 21.580 1.00 97.94 298 ILE A O 1
ATOM 2421 N N . ILE A 1 299 ? -11.094 -1.632 22.821 1.00 97.94 299 ILE A N 1
ATOM 2422 C CA . ILE A 1 299 ? -11.778 -2.933 22.830 1.00 97.94 299 ILE A CA 1
ATOM 2423 C C . ILE A 1 299 ? -13.189 -2.818 23.418 1.00 97.94 299 ILE A C 1
ATOM 2425 O O . ILE A 1 299 ? -14.130 -3.323 22.814 1.00 97.94 299 ILE A O 1
ATOM 2429 N N . ARG A 1 300 ? -13.357 -2.109 24.543 1.00 97.56 300 ARG A N 1
ATOM 2430 C CA . ARG A 1 300 ? -14.685 -1.855 25.134 1.00 97.56 300 ARG A CA 1
ATOM 2431 C C . ARG A 1 300 ? -15.590 -1.036 24.221 1.00 97.56 300 ARG A C 1
ATOM 2433 O O . ARG A 1 300 ? -16.803 -1.205 24.258 1.00 97.56 300 ARG A O 1
ATOM 2440 N N . GLU A 1 301 ? -15.020 -0.116 23.452 1.00 97.88 301 GLU A N 1
ATOM 2441 C CA . GLU A 1 301 ? -15.798 0.698 22.525 1.00 97.88 301 GLU A CA 1
ATOM 2442 C C . GLU A 1 301 ? -16.210 -0.103 21.286 1.00 97.88 301 GLU A C 1
ATOM 2444 O O . GLU A 1 301 ? -17.379 -0.089 20.913 1.00 97.88 301 GLU A O 1
ATOM 2449 N N . LEU A 1 302 ? -15.298 -0.892 20.713 1.00 97.00 302 LEU A N 1
ATOM 2450 C CA . LEU A 1 302 ? -15.593 -1.813 19.614 1.00 97.00 302 LEU A CA 1
ATOM 2451 C C . LEU A 1 302 ? -16.697 -2.813 19.978 1.00 97.00 302 LEU A C 1
ATOM 2453 O O . LEU A 1 302 ? -17.585 -3.048 19.168 1.00 97.00 302 LEU A O 1
ATOM 2457 N N . GLU A 1 303 ? -16.683 -3.372 21.193 1.00 96.94 303 GLU A N 1
ATOM 2458 C CA . GLU A 1 303 ? -17.728 -4.293 21.672 1.00 96.94 303 GLU A CA 1
ATOM 2459 C C . GLU A 1 303 ? -19.136 -3.689 21.608 1.00 96.94 303 GLU A C 1
ATOM 2461 O O . GLU A 1 303 ? -20.088 -4.379 21.241 1.00 96.94 303 GLU A O 1
ATOM 2466 N N . LYS A 1 304 ? -19.283 -2.403 21.946 1.00 96.62 304 LYS A N 1
ATOM 2467 C CA . LYS A 1 304 ? -20.576 -1.711 21.848 1.00 96.62 304 LYS A CA 1
ATOM 2468 C C . LYS A 1 304 ? -20.996 -1.555 20.392 1.00 96.62 304 LYS A C 1
ATOM 2470 O O . LYS A 1 304 ? -22.157 -1.770 20.057 1.00 96.62 304 LYS A O 1
ATOM 2475 N N . GLU A 1 305 ? -20.042 -1.210 19.536 1.00 96.62 305 GLU A N 1
ATOM 2476 C CA . GLU A 1 305 ? -20.298 -0.827 18.152 1.00 96.62 305 GLU A CA 1
ATOM 2477 C C . GLU A 1 305 ? -20.571 -2.018 17.234 1.00 96.62 305 GLU A C 1
ATOM 2479 O O . GLU A 1 305 ? -21.327 -1.870 16.273 1.00 96.62 305 GLU A O 1
ATOM 2484 N N . ILE A 1 306 ? -20.070 -3.216 17.554 1.00 95.00 306 ILE A N 1
ATOM 2485 C CA . ILE A 1 306 ? -20.451 -4.440 16.826 1.00 95.00 306 ILE A CA 1
ATOM 2486 C C . ILE A 1 306 ? -21.970 -4.627 16.814 1.00 95.00 306 ILE A C 1
ATOM 2488 O O . ILE A 1 306 ? -22.555 -4.931 15.774 1.00 95.00 306 ILE A O 1
ATOM 2492 N N . ASN A 1 307 ? -22.629 -4.383 17.951 1.00 94.06 307 ASN A N 1
ATOM 2493 C CA . ASN A 1 307 ? -24.085 -4.501 18.056 1.00 94.06 307 ASN A CA 1
ATOM 2494 C C . ASN A 1 307 ? -24.829 -3.443 17.220 1.00 94.06 307 ASN A C 1
ATOM 2496 O O . ASN A 1 307 ? -26.005 -3.620 16.916 1.00 94.06 307 ASN A O 1
ATOM 2500 N N . ASN A 1 308 ? -24.134 -2.382 16.801 1.00 96.50 308 ASN A N 1
ATOM 2501 C CA . ASN A 1 308 ? -24.643 -1.313 15.941 1.00 96.50 308 ASN A CA 1
ATOM 2502 C C . ASN A 1 308 ? -24.294 -1.534 14.453 1.00 96.50 308 ASN A C 1
ATOM 2504 O O . ASN A 1 308 ? -24.366 -0.606 13.646 1.00 96.50 308 ASN A O 1
ATOM 2508 N N . GLY A 1 309 ? -23.907 -2.757 14.073 1.00 97.44 309 GLY A N 1
ATOM 2509 C CA . GLY A 1 309 ? -23.632 -3.136 12.684 1.00 97.44 309 GLY A CA 1
ATOM 2510 C C . GLY A 1 309 ? -22.211 -2.835 12.203 1.00 97.44 309 GLY A C 1
ATOM 2511 O O . GLY A 1 309 ? -21.925 -3.019 11.019 1.00 97.44 309 GLY A O 1
ATOM 2512 N N . TRP A 1 310 ? -21.313 -2.398 13.091 1.00 98.44 310 TRP A N 1
ATOM 2513 C CA . TRP A 1 310 ? -19.896 -2.270 12.762 1.00 98.44 310 TRP A CA 1
ATOM 2514 C C . TRP A 1 310 ? -19.204 -3.635 12.749 1.00 98.44 310 TRP A C 1
ATOM 2516 O O . TRP A 1 310 ? -19.476 -4.506 13.572 1.00 98.44 310 TRP A O 1
ATOM 2526 N N . LYS A 1 311 ? -18.260 -3.815 11.830 1.00 98.44 311 LYS A N 1
ATOM 2527 C CA . LYS A 1 311 ? -17.433 -5.020 11.711 1.00 98.44 311 LYS A CA 1
ATOM 2528 C C . LYS A 1 311 ? -15.971 -4.622 11.795 1.00 98.44 311 LYS A C 1
ATOM 2530 O O . LYS A 1 311 ? -15.543 -3.753 11.040 1.00 98.44 311 LYS A O 1
ATOM 2535 N N . LEU A 1 312 ? -15.198 -5.251 12.676 1.00 98.50 312 LEU A N 1
ATOM 2536 C CA . LEU A 1 312 ? -13.750 -5.059 12.696 1.00 98.50 312 LEU A CA 1
ATOM 2537 C C . LEU A 1 312 ? -13.153 -5.785 11.485 1.00 98.50 312 LEU A C 1
ATOM 2539 O O . LEU A 1 312 ? -13.162 -7.010 11.436 1.00 98.50 312 LEU A O 1
ATOM 2543 N N . ILE A 1 313 ? -12.659 -5.045 10.496 1.00 98.38 313 ILE A N 1
ATOM 2544 C CA . ILE A 1 313 ? -12.102 -5.632 9.270 1.00 98.38 313 ILE A CA 1
ATOM 2545 C C . ILE A 1 313 ? -10.583 -5.787 9.355 1.00 98.38 313 ILE A C 1
ATOM 2547 O O . ILE A 1 313 ? -10.037 -6.757 8.829 1.00 98.38 313 ILE A O 1
ATOM 2551 N N . GLY A 1 314 ? -9.901 -4.902 10.080 1.00 98.31 314 GLY A N 1
ATOM 2552 C CA . GLY A 1 314 ? -8.446 -4.915 10.176 1.00 98.31 314 GLY A CA 1
ATOM 2553 C C . GLY A 1 314 ? -7.932 -4.473 11.537 1.00 98.31 314 GLY A C 1
ATOM 2554 O O . GLY A 1 314 ? -8.535 -3.626 12.199 1.00 98.31 314 GLY A O 1
ATOM 2555 N N . HIS A 1 315 ? -6.787 -5.016 11.931 1.00 98.69 315 HIS A N 1
ATOM 2556 C CA . HIS A 1 315 ? -5.947 -4.473 12.997 1.00 98.69 315 HIS A CA 1
ATOM 2557 C C . HIS A 1 315 ? -4.571 -4.157 12.417 1.00 98.69 315 HIS A C 1
ATOM 2559 O O . HIS A 1 315 ? -3.950 -5.029 11.826 1.00 98.69 315 HIS A O 1
ATOM 2565 N N . LEU A 1 316 ? -4.143 -2.905 12.540 1.00 98.62 316 LEU A N 1
ATOM 2566 C CA . LEU A 1 316 ? -2.847 -2.397 12.117 1.00 98.62 316 LEU A CA 1
ATOM 2567 C C . LEU A 1 316 ? -1.950 -2.212 13.334 1.00 98.62 316 LEU A C 1
ATOM 2569 O O . LEU A 1 316 ? -2.335 -1.553 14.297 1.00 98.62 316 LEU A O 1
ATOM 2573 N N . HIS A 1 317 ? -0.732 -2.719 13.260 1.00 98.19 317 HIS A N 1
ATOM 2574 C CA . HIS A 1 317 ? 0.312 -2.489 14.249 1.00 98.19 317 HIS A CA 1
ATOM 2575 C C . HIS A 1 317 ? 1.566 -2.028 13.517 1.00 98.19 317 HIS A C 1
ATOM 2577 O O . HIS A 1 317 ? 1.974 -2.648 12.534 1.00 98.19 317 HIS A O 1
ATOM 2583 N N . ASN A 1 318 ? 2.152 -0.904 13.926 1.00 97.44 318 ASN A N 1
ATOM 2584 C CA . ASN A 1 318 ? 3.445 -0.523 13.376 1.00 97.44 318 ASN A CA 1
ATOM 2585 C C . ASN A 1 318 ? 4.578 -1.202 14.139 1.00 97.44 318 ASN A C 1
ATOM 2587 O O . ASN A 1 318 ? 4.602 -1.173 15.363 1.00 97.44 318 ASN A O 1
ATOM 2591 N N . HIS A 1 319 ? 5.539 -1.735 13.402 1.00 95.31 319 HIS A N 1
ATOM 2592 C CA . HIS A 1 319 ? 6.797 -2.214 13.939 1.00 95.31 319 HIS A CA 1
ATOM 2593 C C . HIS A 1 319 ? 7.891 -1.194 13.662 1.00 95.31 319 HIS A C 1
ATOM 2595 O O . HIS A 1 319 ? 7.983 -0.600 12.584 1.00 95.31 319 HIS A O 1
ATOM 2601 N N . TYR A 1 320 ? 8.759 -1.032 14.645 1.00 88.50 320 TYR A N 1
ATOM 2602 C CA . TYR A 1 320 ? 10.011 -0.305 14.536 1.00 88.50 320 TYR A CA 1
ATOM 2603 C C . TYR A 1 320 ? 11.142 -1.232 14.995 1.00 88.50 320 TYR A C 1
ATOM 2605 O O . TYR A 1 320 ? 10.924 -2.158 15.772 1.00 88.50 320 TYR A O 1
ATOM 2613 N N . CYS A 1 321 ? 12.369 -0.991 14.538 1.00 84.38 321 CYS A N 1
ATOM 2614 C CA . CYS A 1 321 ? 13.546 -1.641 15.110 1.00 84.38 321 CYS A CA 1
ATOM 2615 C C . CYS A 1 321 ? 14.644 -0.625 15.399 1.00 84.38 321 CYS A C 1
ATOM 2617 O O . CYS A 1 321 ? 14.658 0.449 14.817 1.00 84.38 321 CYS A O 1
ATOM 2619 N N . LYS A 1 322 ? 15.571 -0.967 16.296 1.00 87.31 322 LYS A N 1
ATOM 2620 C CA . LYS A 1 322 ? 16.693 -0.105 16.701 1.00 87.31 322 LYS A CA 1
ATOM 2621 C C . LYS A 1 322 ? 17.782 -0.023 15.619 1.00 87.31 322 LYS A C 1
ATOM 2623 O O . LYS A 1 322 ? 17.669 -0.623 14.546 1.00 87.31 322 LYS A O 1
ATOM 2628 N N . GLU A 1 323 ? 18.836 0.744 15.897 1.00 87.88 323 GLU A N 1
ATOM 2629 C CA . GLU A 1 323 ? 19.961 0.984 14.979 1.00 87.88 323 GLU A CA 1
ATOM 2630 C C . GLU A 1 323 ? 20.617 -0.317 14.495 1.00 87.88 323 GLU A C 1
ATOM 2632 O O . GLU A 1 323 ? 20.981 -0.418 13.327 1.00 87.88 323 GLU A O 1
ATOM 2637 N N . GLU A 1 324 ? 20.682 -1.349 15.341 1.00 86.94 324 GLU A N 1
ATOM 2638 C CA . GLU A 1 324 ? 21.290 -2.649 15.023 1.00 86.94 324 GLU A CA 1
ATOM 2639 C C . GLU A 1 324 ? 20.547 -3.408 13.913 1.00 86.94 324 GLU A C 1
ATOM 2641 O O . GLU A 1 324 ? 21.091 -4.329 13.310 1.00 86.94 324 GLU A O 1
ATOM 2646 N N . SER A 1 325 ? 19.296 -3.028 13.646 1.00 85.81 325 SER A N 1
ATOM 2647 C CA . SER A 1 325 ? 18.468 -3.550 12.552 1.00 85.81 325 SER A CA 1
ATOM 2648 C C . SER A 1 325 ? 18.143 -2.462 11.528 1.00 85.81 325 SER A C 1
ATOM 2650 O O . SER A 1 325 ? 17.101 -2.496 10.876 1.00 85.81 325 SER A O 1
ATOM 2652 N N . ASN A 1 326 ? 19.026 -1.470 11.396 1.00 90.69 326 ASN A N 1
ATOM 2653 C CA . ASN A 1 326 ? 18.920 -0.385 10.425 1.00 90.69 326 ASN A CA 1
ATOM 2654 C C . ASN A 1 326 ? 17.612 0.419 10.529 1.00 90.69 326 ASN A C 1
ATOM 2656 O O . ASN A 1 326 ? 17.150 0.971 9.537 1.00 90.69 326 ASN A O 1
ATOM 2660 N N . PHE A 1 327 ? 17.013 0.520 11.718 1.00 91.94 327 PHE A N 1
ATOM 2661 C CA . PHE A 1 327 ? 15.798 1.306 11.972 1.00 91.94 327 PHE A CA 1
ATOM 2662 C C . PHE A 1 327 ? 14.502 0.830 11.291 1.00 91.94 327 PHE A C 1
ATOM 2664 O O . PHE A 1 327 ? 13.484 1.522 11.383 1.00 91.94 327 PHE A O 1
ATOM 2671 N N . ILE A 1 328 ? 14.509 -0.320 10.608 1.00 92.31 328 ILE A N 1
ATOM 2672 C CA . ILE A 1 328 ? 13.354 -0.820 9.850 1.00 92.31 328 ILE A CA 1
ATOM 2673 C C . ILE A 1 328 ? 12.744 -2.013 10.581 1.00 92.31 328 ILE A C 1
ATOM 2675 O O . ILE A 1 328 ? 13.413 -3.015 10.816 1.00 92.31 328 ILE A O 1
ATOM 2679 N N . GLY A 1 329 ? 11.464 -1.883 10.935 1.00 93.06 329 GLY A N 1
ATOM 2680 C CA . GLY A 1 329 ? 10.680 -2.941 11.568 1.00 93.06 329 GLY A CA 1
ATOM 2681 C C . GLY A 1 329 ? 10.538 -4.181 10.685 1.00 93.06 329 GLY A C 1
ATOM 2682 O O . GLY A 1 329 ? 10.285 -4.059 9.482 1.00 93.06 329 GLY A O 1
ATOM 2683 N N . ILE A 1 330 ? 10.642 -5.361 11.297 1.00 94.69 330 ILE A N 1
ATOM 2684 C CA . ILE A 1 330 ? 10.339 -6.630 10.631 1.00 94.69 330 ILE A CA 1
ATOM 2685 C C . ILE A 1 330 ? 8.839 -6.749 10.354 1.00 94.69 330 ILE A C 1
ATOM 2687 O O . ILE A 1 330 ? 8.010 -6.438 11.214 1.00 94.69 330 ILE A O 1
ATOM 2691 N N . LEU A 1 331 ? 8.478 -7.224 9.163 1.00 96.69 331 LEU A N 1
ATOM 2692 C CA . LEU A 1 331 ? 7.084 -7.408 8.757 1.00 96.69 331 LEU A CA 1
ATOM 2693 C C . LEU A 1 331 ? 6.583 -8.804 9.128 1.00 96.69 331 LEU A C 1
ATOM 2695 O O . LEU A 1 331 ? 6.243 -9.605 8.266 1.00 96.69 331 LEU A O 1
ATOM 2699 N N . ALA A 1 332 ? 6.537 -9.109 10.419 1.00 97.06 332 ALA A N 1
ATOM 2700 C CA . ALA A 1 332 ? 6.011 -10.375 10.915 1.00 97.06 332 ALA A CA 1
ATOM 2701 C C . ALA A 1 332 ? 5.533 -10.246 12.362 1.00 97.06 332 ALA A C 1
ATOM 2703 O O . ALA A 1 332 ? 6.111 -9.451 13.100 1.00 97.06 332 ALA A O 1
ATOM 2704 N N . PRO A 1 333 ? 4.515 -11.018 12.784 1.00 97.62 333 PRO A N 1
ATOM 2705 C CA . PRO A 1 333 ? 4.022 -10.952 14.153 1.00 97.62 333 PRO A CA 1
ATOM 2706 C C . PRO A 1 333 ? 5.036 -11.524 15.139 1.00 97.62 333 PRO A C 1
ATOM 2708 O O . PRO A 1 333 ? 5.554 -12.626 14.931 1.00 97.62 333 PRO A O 1
ATOM 2711 N N . SER A 1 334 ? 5.235 -10.835 16.260 1.00 96.56 334 SER A N 1
ATOM 2712 C CA . SER A 1 334 ? 5.820 -11.465 17.443 1.00 96.56 334 SER A CA 1
ATOM 2713 C C . SER A 1 334 ? 4.887 -12.547 18.010 1.00 96.56 334 SER A C 1
ATOM 2715 O O . SER A 1 334 ? 3.718 -12.658 17.625 1.00 96.56 334 SER A O 1
ATOM 2717 N N . LEU A 1 335 ? 5.368 -13.336 18.971 1.00 97.38 335 LEU A N 1
ATOM 2718 C CA . LEU A 1 335 ? 4.552 -14.275 19.748 1.00 97.38 335 LEU A CA 1
ATOM 2719 C C . LEU A 1 335 ? 3.345 -13.584 20.405 1.00 97.38 335 LEU A C 1
ATOM 2721 O O . LEU A 1 335 ? 2.248 -14.154 20.460 1.00 97.38 335 LEU A O 1
ATOM 2725 N N . ALA A 1 336 ? 3.537 -12.354 20.889 1.00 96.69 336 ALA A N 1
ATOM 2726 C CA . ALA A 1 336 ? 2.486 -11.556 21.507 1.00 96.69 336 ALA A CA 1
ATOM 2727 C C . ALA A 1 336 ? 1.457 -11.082 20.473 1.00 96.69 336 ALA A C 1
ATOM 2729 O O . ALA A 1 336 ? 0.254 -11.205 20.718 1.00 96.69 336 ALA A O 1
ATOM 2730 N N . ASP A 1 337 ? 1.908 -10.625 19.302 1.00 97.62 337 ASP A N 1
ATOM 2731 C CA . ASP A 1 337 ? 1.016 -10.189 18.221 1.00 97.62 337 ASP A CA 1
ATOM 2732 C C . ASP A 1 337 ? 0.202 -11.363 17.686 1.00 97.62 337 ASP A C 1
ATOM 2734 O O . ASP A 1 337 ? -1.016 -11.268 17.554 1.00 97.62 337 ASP A O 1
ATOM 2738 N N . ALA A 1 338 ? 0.841 -12.516 17.470 1.00 98.31 338 ALA A N 1
ATOM 2739 C CA . ALA A 1 338 ? 0.172 -13.736 17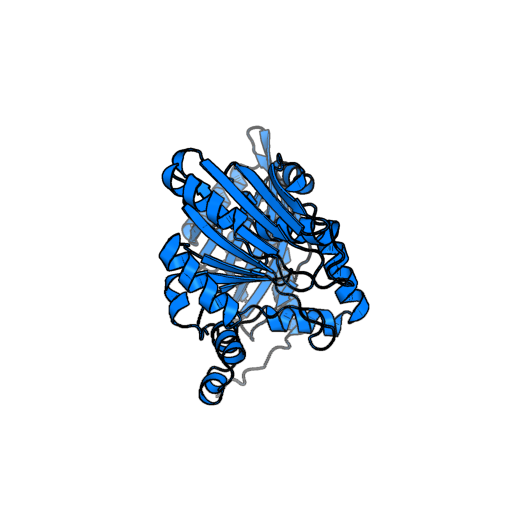.036 1.00 98.31 338 ALA A CA 1
ATOM 2740 C C . ALA A 1 338 ? -0.910 -14.178 18.034 1.00 98.31 338 ALA A C 1
ATOM 2742 O O . ALA A 1 338 ? -2.031 -14.507 17.631 1.00 98.31 338 ALA A O 1
ATOM 2743 N N . GLN A 1 339 ? -0.613 -14.138 19.340 1.00 98.19 339 GLN A N 1
ATOM 2744 C CA . GLN A 1 339 ? -1.610 -14.398 20.381 1.00 98.19 339 GLN A CA 1
ATOM 2745 C C . GLN A 1 339 ? -2.758 -13.381 20.325 1.00 98.19 339 GLN A C 1
ATOM 2747 O O . GLN A 1 339 ? -3.933 -13.741 20.452 1.00 98.19 339 GLN A O 1
ATOM 2752 N N . TYR A 1 340 ? -2.432 -12.106 20.121 1.00 98.00 340 TYR A N 1
ATOM 2753 C CA . TYR A 1 340 ? -3.416 -11.036 20.065 1.00 98.00 340 TYR A CA 1
ATOM 2754 C C . TYR A 1 340 ? -4.326 -11.146 18.834 1.00 98.00 340 TYR A C 1
ATOM 2756 O O . TYR A 1 340 ? -5.541 -10.986 18.955 1.00 98.00 340 TYR A O 1
ATOM 2764 N N . PHE A 1 341 ? -3.791 -11.517 17.670 1.00 98.38 341 PHE A N 1
ATOM 2765 C CA . PHE A 1 341 ? -4.567 -11.746 16.450 1.00 98.38 341 PHE A CA 1
ATOM 2766 C C . PHE A 1 341 ? -5.547 -12.912 16.609 1.00 98.38 341 PHE A C 1
ATOM 2768 O O . PHE A 1 341 ? -6.703 -12.794 16.194 1.00 98.38 341 PHE A O 1
ATOM 2775 N N . LYS A 1 342 ? -5.133 -14.009 17.267 1.00 98.44 342 LYS A N 1
ATOM 2776 C CA . LYS A 1 342 ? -6.033 -15.121 17.631 1.00 98.44 342 LYS A CA 1
ATOM 2777 C C . LYS A 1 342 ? -7.197 -14.612 18.490 1.00 98.44 342 LYS A C 1
ATOM 2779 O O . LYS A 1 342 ? -8.353 -14.822 18.135 1.00 98.44 342 LYS A O 1
ATOM 2784 N N . MET A 1 343 ? -6.906 -13.827 19.531 1.00 98.00 343 MET A N 1
ATOM 2785 C CA . MET A 1 343 ? -7.936 -13.210 20.377 1.00 98.00 343 MET A CA 1
ATOM 2786 C C . MET A 1 343 ? -8.878 -12.283 19.584 1.00 98.00 343 MET A C 1
ATOM 2788 O O . MET A 1 343 ? -10.093 -12.327 19.782 1.00 98.00 343 MET A O 1
ATOM 2792 N N . LEU A 1 344 ? -8.354 -11.441 18.686 1.00 98.31 344 LEU A N 1
ATOM 2793 C CA . LEU A 1 344 ? -9.179 -10.544 17.869 1.00 98.31 344 LEU A CA 1
ATOM 2794 C C . LEU A 1 344 ? -10.077 -11.309 16.893 1.00 98.31 344 LEU A C 1
ATOM 2796 O O . LEU A 1 344 ? -11.227 -10.918 16.690 1.00 98.31 344 LEU A O 1
ATOM 2800 N N . LYS A 1 345 ? -9.587 -12.408 16.315 1.00 98.19 345 LYS A N 1
ATOM 2801 C CA . LYS A 1 345 ? -10.397 -13.293 15.473 1.00 98.19 345 LYS A CA 1
ATOM 2802 C C . LYS A 1 345 ? -11.527 -13.922 16.274 1.00 98.19 345 LYS A C 1
ATOM 2804 O O . LYS A 1 345 ? -12.675 -13.818 15.862 1.00 98.19 345 LYS A O 1
ATOM 2809 N N . ASP A 1 346 ? -11.221 -14.510 17.424 1.00 97.88 346 ASP A N 1
ATOM 2810 C CA . ASP A 1 346 ? -12.223 -15.214 18.227 1.00 97.88 346 ASP A CA 1
ATOM 2811 C C . ASP A 1 346 ? -13.308 -14.264 18.749 1.00 97.88 346 ASP A C 1
ATOM 2813 O O . ASP A 1 346 ? -14.480 -14.627 18.832 1.00 97.88 346 ASP A O 1
ATOM 2817 N N . LYS A 1 347 ? -12.928 -13.026 19.078 1.00 97.44 347 LYS A N 1
ATOM 2818 C CA . LYS A 1 347 ? -13.823 -12.054 19.710 1.00 97.44 347 LYS A CA 1
ATOM 2819 C C . LYS A 1 347 ? -14.576 -11.152 18.735 1.00 97.44 347 LYS A C 1
ATOM 2821 O O . LYS A 1 347 ? -15.730 -10.819 18.987 1.00 97.44 347 LYS A O 1
ATOM 2826 N N . PHE A 1 348 ? -13.925 -10.725 17.656 1.00 97.88 348 PHE A N 1
ATOM 2827 C CA . PHE A 1 348 ? -14.456 -9.725 16.721 1.00 97.88 348 PHE A CA 1
ATOM 2828 C C . PHE A 1 348 ? -14.609 -10.256 15.294 1.00 97.88 348 PHE A C 1
ATOM 2830 O O . PHE A 1 348 ? -15.073 -9.519 14.427 1.00 97.88 348 PHE A O 1
ATOM 2837 N N . ASN A 1 349 ? -14.200 -11.504 15.036 1.00 97.69 349 ASN A N 1
ATOM 2838 C CA . ASN A 1 349 ? -14.093 -12.072 13.695 1.00 97.69 349 ASN A CA 1
ATOM 2839 C C . ASN A 1 349 ? -13.298 -11.165 12.739 1.00 97.69 349 ASN A C 1
ATOM 2841 O O . ASN A 1 349 ? -13.683 -10.981 11.583 1.00 97.69 349 ASN A O 1
ATOM 2845 N N . VAL A 1 350 ? -12.200 -10.572 13.233 1.00 98.25 350 VAL A N 1
ATOM 2846 C CA . VAL A 1 350 ? -11.351 -9.702 12.407 1.00 98.25 350 VAL A CA 1
ATOM 2847 C C . VAL A 1 350 ? -10.890 -10.443 11.156 1.00 98.25 350 VAL A C 1
ATOM 2849 O O . VAL A 1 350 ? -10.543 -11.625 11.227 1.00 98.25 350 VAL A O 1
ATOM 2852 N N . THR A 1 351 ? -10.915 -9.771 10.003 1.00 97.69 351 THR A N 1
ATOM 2853 C CA . THR A 1 351 ? -10.587 -10.416 8.721 1.00 97.69 351 THR A CA 1
ATOM 2854 C C . THR A 1 351 ? -9.096 -10.401 8.408 1.00 97.69 351 THR A C 1
ATOM 2856 O O . THR A 1 351 ? -8.581 -11.399 7.904 1.00 97.69 351 THR A O 1
ATOM 2859 N N . HIS A 1 352 ? -8.400 -9.323 8.773 1.00 97.88 352 HIS A N 1
ATOM 2860 C CA . HIS A 1 352 ? -6.983 -9.138 8.477 1.00 97.88 352 HIS A CA 1
ATOM 2861 C C . HIS A 1 352 ? -6.217 -8.612 9.693 1.00 97.88 352 HIS A C 1
ATOM 2863 O O . HIS A 1 352 ? -6.717 -7.777 10.450 1.00 97.88 352 HIS A O 1
ATOM 2869 N N . ALA A 1 353 ? -4.984 -9.079 9.853 1.00 98.56 353 ALA A N 1
ATOM 2870 C CA . ALA A 1 353 ? -3.974 -8.416 10.662 1.00 98.56 353 ALA A CA 1
ATOM 2871 C C . ALA A 1 353 ? -2.939 -7.784 9.729 1.00 98.56 353 ALA A C 1
ATOM 2873 O O . ALA A 1 353 ? -2.539 -8.389 8.733 1.00 98.56 353 ALA A O 1
ATOM 2874 N N . LEU A 1 354 ? -2.547 -6.558 10.042 1.00 98.69 354 LEU A N 1
ATOM 2875 C CA . LEU A 1 354 ? -1.659 -5.726 9.251 1.00 98.69 354 LEU A CA 1
ATOM 2876 C C . LEU A 1 354 ? -0.485 -5.325 10.137 1.00 98.69 354 LEU A C 1
ATOM 2878 O O . LEU A 1 354 ? -0.682 -4.760 11.213 1.00 98.69 354 LEU A O 1
ATOM 2882 N N . ILE A 1 355 ? 0.733 -5.582 9.677 1.00 98.62 355 ILE A N 1
ATOM 2883 C CA . ILE A 1 355 ? 1.944 -5.101 10.345 1.00 98.62 355 ILE A CA 1
ATOM 2884 C C . ILE A 1 355 ? 2.688 -4.219 9.365 1.00 98.62 355 ILE A C 1
ATOM 2886 O O . ILE A 1 355 ? 2.982 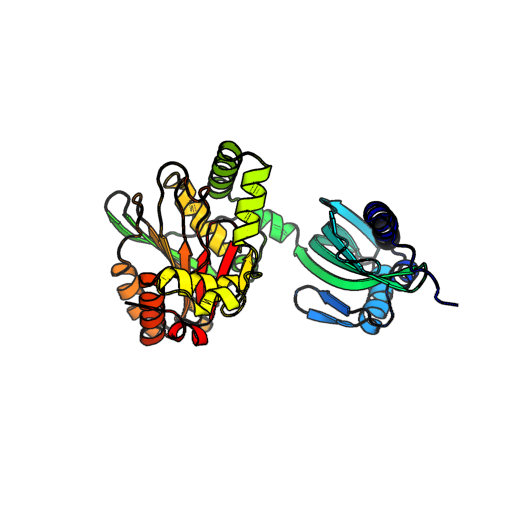-4.659 8.257 1.00 98.62 355 ILE A O 1
ATOM 2890 N N . THR A 1 356 ? 2.977 -2.980 9.754 1.00 98.19 356 THR A N 1
ATOM 2891 C CA . THR A 1 356 ? 3.651 -2.001 8.893 1.00 98.19 356 THR A CA 1
ATOM 2892 C C . THR A 1 356 ? 4.960 -1.527 9.499 1.00 98.19 356 THR A C 1
ATOM 2894 O O . THR A 1 356 ? 5.043 -1.293 10.697 1.00 98.19 356 THR A O 1
ATOM 2897 N N . ASN A 1 357 ? 5.981 -1.314 8.676 1.00 96.88 357 ASN A N 1
ATOM 2898 C CA . ASN A 1 357 ? 7.244 -0.700 9.103 1.00 96.88 357 ASN A CA 1
ATOM 2899 C C . ASN A 1 357 ? 7.401 0.740 8.595 1.00 96.88 357 ASN A C 1
ATOM 2901 O O . ASN A 1 357 ? 8.499 1.295 8.579 1.00 96.88 357 ASN A O 1
ATOM 2905 N N . GLY A 1 358 ? 6.309 1.345 8.119 1.00 95.44 358 GLY A N 1
ATOM 2906 C CA . GLY A 1 358 ? 6.332 2.686 7.543 1.00 95.44 358 GLY A CA 1
ATOM 2907 C C . GLY A 1 358 ? 6.777 2.742 6.086 1.00 95.44 358 GLY A C 1
ATOM 2908 O O . GLY A 1 358 ? 6.702 3.819 5.499 1.00 95.44 358 GLY A O 1
ATOM 2909 N N . PHE A 1 359 ? 7.184 1.631 5.470 1.00 95.75 359 PHE A N 1
ATOM 2910 C CA . PHE A 1 359 ? 7.476 1.528 4.032 1.00 95.75 359 PHE A CA 1
ATOM 2911 C C . PHE A 1 359 ? 6.539 0.531 3.357 1.00 95.75 359 PHE A C 1
ATOM 2913 O O . PHE A 1 359 ? 5.886 0.854 2.364 1.00 95.75 359 PHE A O 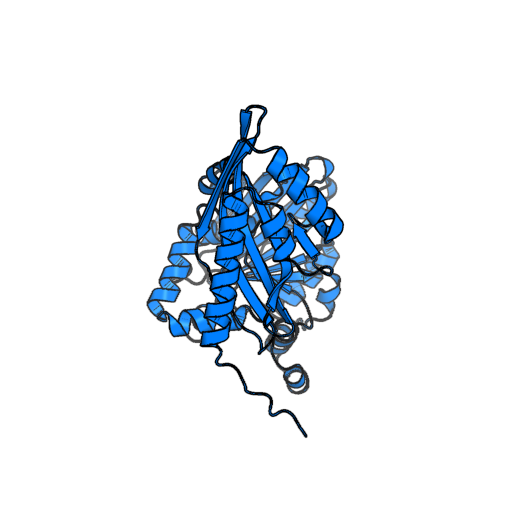1
ATOM 2920 N N . HIS A 1 360 ? 6.448 -0.649 3.955 1.00 97.62 360 HIS A N 1
ATOM 2921 C CA . HIS A 1 360 ? 5.646 -1.769 3.502 1.00 97.62 360 HIS A CA 1
ATOM 2922 C C . HIS A 1 360 ? 4.748 -2.248 4.641 1.00 97.62 360 HIS A C 1
ATOM 2924 O O . HIS A 1 360 ? 4.947 -1.899 5.810 1.00 97.62 360 HIS A O 1
ATOM 2930 N N . THR A 1 361 ? 3.762 -3.053 4.276 1.00 98.44 361 THR A N 1
ATOM 2931 C CA . THR A 1 361 ? 2.827 -3.691 5.192 1.00 98.44 361 THR A CA 1
ATOM 2932 C C . THR A 1 361 ? 2.719 -5.159 4.806 1.00 98.44 361 THR A C 1
ATOM 2934 O O . THR A 1 361 ? 2.488 -5.465 3.635 1.00 98.44 361 THR A O 1
ATOM 2937 N N . VAL A 1 362 ? 2.872 -6.068 5.771 1.00 98.50 362 VAL A N 1
ATOM 2938 C CA . VAL A 1 362 ? 2.398 -7.444 5.595 1.00 98.50 362 VAL A CA 1
ATOM 2939 C C . VAL A 1 362 ? 0.918 -7.495 5.938 1.00 98.50 362 VAL A C 1
ATOM 2941 O O . VAL A 1 362 ? 0.486 -7.027 6.991 1.00 98.50 362 VAL A O 1
ATOM 2944 N N . GLU A 1 363 ? 0.145 -8.085 5.039 1.00 98.44 363 GLU A N 1
ATOM 2945 C CA . GLU A 1 363 ? -1.268 -8.370 5.226 1.00 98.44 363 GLU A CA 1
ATOM 2946 C C . GLU A 1 363 ? -1.483 -9.864 5.456 1.00 98.44 363 GLU A C 1
ATOM 2948 O O . GLU A 1 363 ? -1.055 -10.702 4.661 1.00 98.44 363 GLU A O 1
ATOM 2953 N N . ILE A 1 364 ? -2.142 -10.203 6.563 1.00 98.62 364 ILE A N 1
ATOM 2954 C CA . ILE A 1 364 ? -2.340 -11.576 7.022 1.00 98.62 364 ILE A CA 1
ATOM 2955 C C . ILE A 1 364 ? -3.837 -11.833 7.177 1.00 98.62 364 ILE A C 1
ATOM 2957 O O . ILE A 1 364 ? -4.483 -11.293 8.072 1.00 98.62 364 ILE A O 1
ATOM 2961 N N . GLU A 1 365 ? -4.390 -12.713 6.345 1.00 98.38 365 GLU A N 1
ATOM 2962 C CA . GLU A 1 365 ? -5.778 -13.165 6.482 1.00 98.38 365 GLU A CA 1
ATOM 2963 C C . GLU A 1 365 ? -5.992 -14.010 7.753 1.00 98.38 365 GLU A C 1
ATOM 2965 O O . GLU A 1 365 ? -5.163 -14.851 8.122 1.00 98.38 365 GLU A O 1
ATOM 2970 N N . ASN A 1 366 ? -7.169 -13.887 8.371 1.00 98.06 366 ASN A N 1
ATOM 2971 C CA . ASN A 1 366 ? -7.502 -14.558 9.634 1.00 98.06 366 ASN A CA 1
ATOM 2972 C C . ASN A 1 366 ? -7.460 -16.099 9.591 1.00 98.06 366 ASN A C 1
ATOM 2974 O O . ASN A 1 366 ? -7.333 -16.761 10.631 1.00 98.06 366 ASN A O 1
ATOM 2978 N N . LYS A 1 367 ? -7.538 -16.703 8.398 1.00 97.94 367 LYS A N 1
ATOM 2979 C CA . LYS A 1 367 ? -7.400 -18.153 8.200 1.00 97.94 367 LYS A CA 1
ATOM 2980 C C . LYS A 1 367 ? -5.992 -18.646 8.544 1.00 97.94 367 LYS A C 1
ATOM 2982 O O . LYS A 1 367 ? -5.816 -19.829 8.820 1.00 97.94 367 LYS A O 1
ATOM 2987 N N . TYR A 1 368 ? -5.009 -17.745 8.579 1.00 98.25 368 TYR A N 1
ATOM 2988 C CA . TYR A 1 368 ? -3.619 -18.068 8.876 1.00 98.25 368 TYR A CA 1
ATOM 2989 C C . TYR A 1 368 ? -3.191 -17.795 10.317 1.00 98.25 368 TYR A C 1
ATOM 2991 O O . TYR A 1 368 ? -2.134 -18.273 10.707 1.00 98.25 368 TYR A O 1
ATOM 2999 N N . PHE A 1 369 ? -3.993 -17.112 11.142 1.00 98.38 369 PHE A N 1
ATOM 3000 C CA . PHE A 1 369 ? -3.579 -16.752 12.509 1.00 98.38 369 PHE A CA 1
ATOM 3001 C C . PHE A 1 369 ? -3.183 -17.958 13.370 1.00 98.38 369 PHE A C 1
ATOM 3003 O O . PHE A 1 369 ? -2.265 -17.871 14.176 1.00 98.38 369 PHE A O 1
ATOM 3010 N N . ALA A 1 370 ? -3.836 -19.107 13.172 1.00 97.56 370 ALA A N 1
ATOM 3011 C CA . ALA A 1 370 ? -3.533 -20.336 13.904 1.00 97.56 370 ALA A CA 1
ATOM 3012 C C . ALA A 1 370 ? -2.177 -20.967 13.535 1.00 97.56 370 ALA A C 1
ATOM 3014 O O . ALA A 1 370 ? -1.718 -21.844 14.256 1.00 97.56 370 ALA A O 1
ATOM 3015 N N . LYS A 1 371 ? -1.555 -20.550 12.424 1.00 97.25 371 LYS A N 1
ATOM 3016 C CA . LYS A 1 371 ? -0.270 -21.087 11.953 1.00 97.25 371 LYS A CA 1
ATOM 3017 C C . LYS A 1 371 ? 0.945 -20.403 12.580 1.00 97.25 371 LYS A C 1
ATOM 3019 O O . LYS A 1 371 ? 2.042 -20.921 12.435 1.00 97.25 371 LYS A O 1
ATOM 3024 N N . PHE A 1 372 ? 0.759 -19.244 13.208 1.00 97.62 372 PHE A N 1
ATOM 3025 C CA . PHE A 1 372 ? 1.835 -18.552 13.907 1.00 97.62 372 PHE A CA 1
ATOM 3026 C C . PHE A 1 372 ? 2.016 -19.116 15.315 1.00 97.62 372 PHE A C 1
ATOM 3028 O O . PHE A 1 372 ? 1.034 -19.410 16.017 1.00 97.62 372 PHE A O 1
ATOM 3035 N N . GLU A 1 373 ? 3.278 -19.203 15.725 1.00 97.69 373 GLU A N 1
ATOM 3036 C CA . GLU A 1 373 ? 3.667 -19.462 17.103 1.00 97.69 373 GLU A CA 1
ATOM 3037 C C . GLU A 1 373 ? 3.163 -18.318 17.987 1.00 97.69 373 GLU A C 1
ATOM 3039 O O . GLU A 1 373 ? 3.214 -17.144 17.609 1.00 97.69 373 GLU A O 1
ATOM 3044 N N . SER A 1 374 ? 2.637 -18.667 19.159 1.00 96.75 374 SER A N 1
ATOM 3045 C CA . SER A 1 374 ? 2.107 -17.729 20.153 1.00 96.75 374 SER A CA 1
ATOM 3046 C C . SER A 1 374 ? 2.470 -18.194 21.565 1.00 96.75 374 SER A C 1
ATOM 3048 O O . SER A 1 374 ? 2.899 -19.334 21.739 1.00 96.75 374 SER A O 1
ATOM 3050 N N . HIS A 1 375 ? 2.312 -17.315 22.559 1.00 92.50 375 HIS A N 1
ATOM 3051 C CA . HIS A 1 375 ? 2.558 -17.632 23.974 1.00 92.50 375 HIS A CA 1
ATOM 3052 C C . HIS A 1 375 ? 1.685 -18.751 24.547 1.00 92.50 375 HIS A C 1
ATOM 3054 O O . HIS A 1 375 ? 0.539 -18.922 24.065 1.00 92.50 375 HIS A O 1
#

Foldseek 3Di:
DPDPPDQDDPVVVQVVVVVLVVQCVVCVQVLPLVSNLVQADQLEWEQEQNDIDHSVRSSVCSNVVSVFFPGKDKDWADWDWAAPGRFKIKIKTKMWIWTATPVGDIWIWIWMKMFIWGDDPNDIHTRYIYIYTDTVVNLVVQLPDALVVFDKAWLDDDPQKTKIKGKDFQDVQLFAASQHDLPLLVVLLVVLCVVLPDPRSVVLLVQQQALCDDLVVLVPDDAQQVNQLNCVSVVVFFHKFWDGRNRSSLVSVVSVSEVCNVQPWKKKWWWKDAVVVSMIMIIIIIGSHNYTPDCVSVVVVVVVCVVVRIAGAEMEMEAFDDVVSSGFGHQGDDLARLVVLLVCCVRRVHQWYWYHRSTIITIGGSVCSVVGHHD

pLDDT: mean 93.69, std 7.19, range [55.19, 98.81]

Secondary structure (DSSP, 8-state):
-PPP--PPPHHHHHHHHHHHHHHHHHHHHTT-HHHHHHTEEEEEEEEETTEEEEHHHHHHHHHHHHHHEEEEEEEEEEEEEEEEETTEEEEEEEEEEEEEETTS-EEEEEEEEEEEEEEETTEEEEEEEEE--EEHHHHHHHHH--GGGS--EEEEEETTEEEEEEEEE--GGGGSS-----HHHHHHHHHHHHHH-HHHHHHHHHHHH-----GGGGGG---HHHHHHHHHHTTSSSEEEE--HHHHHHHHHHHHHS-TTTS---EEEEEEEETTTTEEEEEEEE-SSSSPPPTHHHHHHHHHHHTTT-EEEEEEEE----GGGTT---SS--HHHHHHHHHHHHHH---EEEEE-SSEEEEEEGGGGGGS---